Protein AF-A0A9W8JIC8-F1 (afdb_monomer)

Nearest PDB structures (foldseek):
  6krd-assembly1_E  TM=9.026E-01  e=1.318E-10  Saccharomyces cerevisiae S288C
  5w74-assembly1_A  TM=9.045E-01  e=1.534E-07  Methanococcus maripaludis
  3aq1-assembly1_B  TM=6.053E-01  e=4.206E-07  Methanococcoides burtonii DSM 6242
  8sfe-assembly1_D  TM=6.551E-01  e=1.090E-06  Homo sapiens
  8sfe-assembly1_d  TM=5.664E-01  e=3.976E-07  Homo sapiens

Secondary structure (DSSP, 8-state):
-TT-PPP-SSGGG--GGG----SEEEEEE-SSS--EEEEEE--S-TT--------SSHHHHHHHHHHHHHHHHHHHHHHH---EEETTTHHHHHHHHHHHHHHHT--STHHHHHHHHHHHHTHHHHHHHHHTTS-HHHHHHHHHHHTTT--GGGGT-EEEHHHHHHHHHHHHHHHHHHHHHHHHHHHHHHHTT--TT--SS-SSHHHHHHHHHHHHHHHHHHHHHHHHHHHHHHHHT----

Structure (mmCIF, N/CA/C/O backbone):
data_AF-A0A9W8JIC8-F1
#
_entry.id   AF-A0A9W8JIC8-F1
#
loop_
_atom_site.group_PDB
_atom_site.id
_atom_site.type_symbol
_atom_site.label_atom_id
_atom_site.label_alt_id
_atom_site.label_comp_id
_atom_site.label_asym_id
_atom_site.label_entity_id
_atom_site.label_seq_id
_atom_site.pdbx_PDB_ins_code
_atom_site.Cartn_x
_atom_site.Cartn_y
_atom_site.Cartn_z
_atom_site.occupancy
_atom_site.B_iso_or_equiv
_atom_site.auth_seq_id
_atom_site.auth_comp_id
_atom_site.auth_asym_id
_atom_site.auth_atom_id
_atom_site.pdbx_PDB_model_num
ATOM 1 N N . MET A 1 1 ? -26.444 1.033 13.926 1.00 75.38 1 MET A N 1
ATOM 2 C CA . MET A 1 1 ? -25.880 -0.012 13.032 1.00 75.38 1 MET A CA 1
ATOM 3 C C . MET A 1 1 ? -25.335 -1.209 13.807 1.00 75.38 1 MET A C 1
ATOM 5 O O . MET A 1 1 ? -25.862 -2.287 13.582 1.00 75.38 1 MET A O 1
ATOM 9 N N . ALA A 1 2 ? -24.358 -1.074 14.715 1.00 83.81 2 ALA A N 1
ATOM 10 C CA . ALA A 1 2 ? -23.840 -2.216 15.493 1.00 83.81 2 ALA A CA 1
ATOM 11 C C . ALA A 1 2 ? -24.920 -2.892 16.368 1.00 83.81 2 ALA A C 1
ATOM 13 O O . ALA A 1 2 ? -25.191 -4.077 16.227 1.00 83.81 2 ALA A O 1
ATOM 14 N N . THR A 1 3 ? -25.649 -2.113 17.167 1.00 87.38 3 THR A N 1
ATOM 15 C CA . THR A 1 3 ? -26.738 -2.609 18.030 1.00 87.38 3 THR A CA 1
ATOM 16 C C . THR A 1 3 ? -28.070 -2.828 17.300 1.00 87.38 3 THR A C 1
ATOM 18 O O . THR A 1 3 ? -29.065 -3.144 17.935 1.00 87.38 3 THR A O 1
ATOM 21 N N . GLN A 1 4 ? -28.129 -2.603 15.979 1.00 87.38 4 GLN A N 1
ATOM 22 C CA . GLN A 1 4 ? -29.358 -2.577 15.158 1.00 87.38 4 GLN A CA 1
ATOM 23 C C . GLN A 1 4 ? -30.444 -1.554 15.564 1.00 87.38 4 GLN A C 1
ATOM 25 O O . GLN A 1 4 ? -31.460 -1.456 14.883 1.00 87.38 4 GLN A O 1
ATOM 30 N N . GLY A 1 5 ? -30.202 -0.715 16.576 1.00 88.81 5 GLY A N 1
ATOM 31 C CA . GLY A 1 5 ? -31.108 0.382 16.925 1.00 88.81 5 GLY A CA 1
ATOM 32 C C . GLY A 1 5 ? -31.201 1.455 15.830 1.00 88.81 5 GLY A C 1
ATOM 33 O O . GLY A 1 5 ? -30.247 1.674 15.066 1.00 88.81 5 GLY A O 1
ATOM 34 N N . ARG A 1 6 ? -32.350 2.137 15.772 1.00 89.88 6 ARG A N 1
ATOM 35 C CA . ARG A 1 6 ? -32.616 3.282 14.885 1.00 89.88 6 ARG A CA 1
ATOM 36 C C . ARG A 1 6 ? -32.513 4.589 15.668 1.00 89.88 6 ARG A C 1
ATOM 38 O O . ARG A 1 6 ? -32.872 4.645 16.838 1.00 89.88 6 ARG A O 1
ATOM 45 N N . ILE A 1 7 ? -32.036 5.646 15.011 1.00 92.25 7 ILE A N 1
ATOM 46 C CA . ILE A 1 7 ? -31.981 6.985 15.611 1.00 92.25 7 ILE A CA 1
ATOM 47 C C . ILE A 1 7 ? -33.415 7.510 15.727 1.00 92.25 7 ILE A C 1
ATOM 49 O O . ILE A 1 7 ? -34.150 7.523 14.739 1.00 92.25 7 ILE A O 1
ATOM 53 N N . VAL A 1 8 ? -33.808 7.921 16.931 1.00 93.50 8 VAL A N 1
ATOM 54 C CA . VAL A 1 8 ? -35.141 8.457 17.226 1.00 93.50 8 VAL A CA 1
ATOM 55 C C . VAL A 1 8 ? -35.001 9.943 17.566 1.00 93.50 8 VAL A C 1
ATOM 57 O O . VAL A 1 8 ? -34.371 10.255 18.575 1.00 93.50 8 VAL A O 1
ATOM 60 N N . PRO A 1 9 ? -35.534 10.866 16.742 1.00 92.56 9 PRO A N 1
ATOM 61 C CA . PRO A 1 9 ? -35.354 12.302 16.957 1.00 92.56 9 PRO A CA 1
ATOM 62 C C . PRO A 1 9 ? -36.350 12.904 17.961 1.00 92.56 9 PRO A C 1
ATOM 64 O O . PRO A 1 9 ? -36.037 13.911 18.589 1.00 92.56 9 PRO A O 1
ATOM 67 N N . ARG A 1 10 ? -37.546 12.316 18.107 1.00 94.44 10 ARG A N 1
ATOM 68 C CA . ARG A 1 10 ? -38.615 12.788 19.002 1.00 94.44 10 ARG A CA 1
ATOM 69 C C . ARG A 1 10 ? -38.997 11.697 19.993 1.00 94.44 10 ARG A C 1
ATOM 71 O O . ARG A 1 10 ? -39.096 10.536 19.617 1.00 94.44 10 ARG A O 1
ATOM 78 N N . PHE A 1 11 ? -39.270 12.068 21.240 1.00 91.81 11 PHE A N 1
ATOM 79 C CA . PHE A 1 11 ? -39.647 11.104 22.282 1.00 91.81 11 PHE A CA 1
ATOM 80 C C . PHE A 1 11 ? -40.949 10.352 21.965 1.00 91.81 11 PHE A C 1
ATOM 82 O O . PHE A 1 11 ? -41.062 9.173 22.284 1.00 91.81 11 PHE A O 1
ATOM 89 N N . GLU A 1 12 ? -41.890 11.006 21.284 1.00 94.12 12 GLU A N 1
ATOM 90 C CA . GLU A 1 12 ? -43.164 10.425 20.829 1.00 94.12 12 GLU A CA 1
ATOM 91 C C . GLU A 1 12 ? -42.967 9.264 19.839 1.00 94.12 12 GLU A C 1
ATOM 93 O O . GLU A 1 12 ? -43.774 8.341 19.784 1.00 94.12 12 GLU A O 1
ATOM 98 N N . ASP A 1 13 ? -41.855 9.270 19.099 1.00 91.31 13 ASP A N 1
ATOM 99 C CA . ASP A 1 13 ? -41.527 8.262 18.093 1.00 91.31 13 ASP A CA 1
ATOM 100 C C . ASP A 1 13 ? -40.816 7.032 18.685 1.00 91.31 13 ASP A C 1
ATOM 102 O O . ASP A 1 13 ? -40.361 6.160 17.933 1.00 91.31 13 ASP A O 1
ATOM 106 N N . LEU A 1 14 ? -40.655 6.948 20.007 1.00 93.75 14 LEU A N 1
ATOM 107 C CA . LEU A 1 14 ? -39.933 5.859 20.657 1.00 93.75 14 LEU A CA 1
ATOM 108 C C . LEU A 1 14 ? -40.775 4.573 20.681 1.00 93.75 14 LEU A C 1
ATOM 110 O O . LEU A 1 14 ? -41.702 4.424 21.473 1.00 93.75 14 LEU A O 1
ATOM 114 N N . THR A 1 15 ? -40.411 3.603 19.842 1.00 92.75 15 THR A N 1
ATOM 115 C CA . THR A 1 15 ? -41.031 2.270 19.807 1.00 92.75 15 THR A CA 1
ATOM 116 C C . THR A 1 15 ? -40.014 1.180 20.144 1.00 92.75 15 THR A C 1
ATOM 118 O O . THR A 1 15 ? -38.813 1.347 19.919 1.00 92.75 15 THR A O 1
ATOM 121 N N . LYS A 1 16 ? -40.483 0.032 20.665 1.00 91.81 16 LYS A N 1
ATOM 122 C CA . LYS A 1 16 ? -39.617 -1.112 21.028 1.00 91.81 16 LYS A CA 1
ATOM 123 C C . LYS A 1 16 ? -38.759 -1.600 19.854 1.00 91.81 16 LYS A C 1
ATOM 125 O O . LYS A 1 16 ? -37.622 -1.999 20.056 1.00 91.81 16 LYS A O 1
ATOM 130 N N . GLU A 1 17 ? -39.277 -1.499 18.634 1.00 89.31 17 GLU A N 1
ATOM 131 C CA . GLU A 1 17 ? -38.590 -1.878 17.392 1.00 89.31 17 GLU A CA 1
ATOM 132 C C . GLU A 1 17 ? -37.377 -0.999 17.060 1.00 89.31 17 GLU A C 1
ATOM 134 O O . GLU A 1 17 ? -36.499 -1.409 16.305 1.00 89.31 17 GLU A O 1
ATOM 139 N N . LYS A 1 18 ? -37.329 0.232 17.585 1.00 90.81 18 LYS A N 1
ATOM 140 C CA . LYS A 1 18 ? -36.223 1.167 17.338 1.00 90.81 18 LYS A CA 1
ATOM 141 C C . LYS A 1 18 ? -35.076 0.986 18.337 1.00 90.81 18 LYS A C 1
ATOM 143 O O . LYS A 1 18 ? -33.999 1.541 18.111 1.00 90.81 18 LYS A O 1
ATOM 148 N N . LEU A 1 19 ? -35.280 0.213 19.405 1.00 90.75 19 LEU A N 1
ATOM 149 C CA . LEU A 1 19 ? -34.254 -0.084 20.402 1.00 90.75 19 LEU A CA 1
ATOM 150 C C . LEU A 1 19 ? -33.215 -1.064 19.845 1.00 90.75 19 LEU A C 1
ATOM 152 O O . LEU A 1 19 ? -33.529 -1.953 19.059 1.00 90.75 19 LEU A O 1
ATOM 156 N N . GLY A 1 20 ? -31.960 -0.882 20.253 1.00 90.25 20 GLY A N 1
ATOM 157 C CA . GLY A 1 20 ? -30.873 -1.791 19.901 1.00 90.25 20 GLY A CA 1
ATOM 158 C C . GLY A 1 20 ? -30.631 -2.861 20.965 1.00 90.25 20 GLY A C 1
ATOM 159 O O . GLY A 1 20 ? -30.986 -2.676 22.126 1.00 90.25 20 GLY A O 1
ATOM 160 N N . SER A 1 21 ? -29.977 -3.953 20.572 1.00 89.25 21 SER A N 1
ATOM 161 C CA . SER A 1 21 ? -29.529 -5.019 21.474 1.00 89.25 21 SER A CA 1
ATOM 162 C C . SER A 1 21 ? -28.000 -5.084 21.527 1.00 89.25 21 SER A C 1
ATOM 164 O O . SER A 1 21 ? -27.325 -4.854 20.519 1.00 89.25 21 SER A O 1
ATOM 166 N N . ALA A 1 22 ? -27.460 -5.374 22.710 1.00 91.31 22 ALA A N 1
ATOM 167 C CA . ALA A 1 22 ? -26.042 -5.602 22.961 1.00 91.31 22 ALA A CA 1
ATOM 168 C C . ALA A 1 22 ? -25.881 -6.647 24.070 1.00 91.31 22 ALA A C 1
ATOM 170 O O . ALA A 1 22 ? -26.698 -6.697 24.988 1.00 91.31 22 ALA A O 1
ATOM 171 N N . GLY A 1 23 ? -24.830 -7.461 23.985 1.00 89.31 23 GLY A N 1
ATOM 172 C CA . GLY A 1 23 ? -24.539 -8.480 24.989 1.00 89.31 23 GLY A CA 1
ATOM 173 C C . GLY A 1 23 ? -23.954 -7.884 26.265 1.00 89.31 23 GLY A C 1
ATOM 174 O O . GLY A 1 23 ? -24.492 -8.086 27.349 1.00 89.31 23 GLY A O 1
ATOM 175 N N . ILE A 1 24 ? -22.856 -7.136 26.138 1.00 91.62 24 ILE A N 1
ATOM 176 C CA . ILE A 1 24 ? -22.133 -6.564 27.278 1.00 91.62 24 ILE A CA 1
ATOM 177 C C . ILE A 1 24 ? -21.931 -5.075 27.039 1.00 91.62 24 ILE A C 1
ATOM 179 O O . ILE A 1 24 ? -21.449 -4.658 25.987 1.00 91.62 24 ILE A O 1
ATOM 183 N N . VAL A 1 25 ? -22.269 -4.272 28.043 1.00 93.12 25 VAL A N 1
ATOM 184 C CA . VAL A 1 25 ? -21.946 -2.847 28.087 1.00 93.12 25 VAL A CA 1
ATOM 185 C C . VAL A 1 25 ? -21.095 -2.623 29.323 1.00 93.12 25 VAL A C 1
ATOM 187 O O . VAL A 1 25 ? -21.551 -2.857 30.440 1.00 93.12 25 VAL A O 1
ATOM 190 N N . ARG A 1 26 ? -19.847 -2.198 29.124 1.00 92.19 26 ARG A N 1
ATOM 191 C CA . ARG A 1 26 ? -18.898 -1.954 30.212 1.00 92.19 26 ARG A CA 1
ATOM 192 C C . ARG A 1 26 ? -18.269 -0.577 30.086 1.00 92.19 26 ARG A C 1
ATOM 194 O O . ARG A 1 26 ? -17.881 -0.154 29.000 1.00 92.19 26 ARG A O 1
ATOM 201 N N . GLU A 1 27 ? -18.153 0.112 31.212 1.00 91.38 27 GLU A N 1
ATOM 202 C CA . GLU A 1 27 ? -17.339 1.318 31.320 1.00 91.38 27 GLU A CA 1
ATOM 203 C C . GLU A 1 27 ? -15.918 0.897 31.698 1.00 91.38 27 GLU A C 1
ATOM 205 O O . GLU A 1 27 ? -15.707 0.222 32.705 1.00 91.38 27 GLU A O 1
ATOM 210 N N . VAL A 1 28 ? -14.945 1.261 30.869 1.00 88.81 28 VAL A N 1
ATOM 211 C CA . VAL A 1 28 ? -13.533 0.961 31.092 1.00 88.81 28 VAL A CA 1
ATOM 212 C C . VAL A 1 28 ? -12.794 2.272 31.300 1.00 88.81 28 VAL A C 1
ATOM 214 O O . VAL A 1 28 ? -12.820 3.155 30.441 1.00 88.81 28 VAL A O 1
ATOM 217 N N . SER A 1 29 ? -12.135 2.404 32.446 1.00 85.81 29 SER A N 1
ATOM 218 C CA . SER A 1 29 ? -11.169 3.469 32.696 1.00 85.81 29 SER A CA 1
ATOM 219 C C . SER A 1 29 ? -9.787 3.025 32.223 1.00 85.81 29 SER A C 1
ATOM 221 O O . SER A 1 29 ? -9.355 1.905 32.496 1.00 85.81 29 SER A O 1
ATOM 223 N N . PHE A 1 30 ? -9.082 3.898 31.505 1.00 78.50 30 PHE A N 1
ATOM 224 C CA . PHE A 1 30 ? -7.771 3.571 30.945 1.00 78.50 30 PHE A CA 1
ATOM 225 C C . PHE A 1 30 ? -6.682 4.519 31.453 1.00 78.50 30 PHE A C 1
ATOM 227 O O . PHE A 1 30 ? -6.676 5.694 31.109 1.00 78.50 30 PHE A O 1
ATOM 234 N N . GLY A 1 31 ? -5.678 3.969 32.143 1.00 72.25 31 GLY A N 1
ATOM 235 C CA . GLY A 1 31 ? -4.462 4.692 32.536 1.00 72.25 31 GLY A CA 1
ATOM 236 C C . GLY A 1 31 ? -4.599 5.537 33.809 1.00 72.25 31 GLY A C 1
ATOM 237 O O . GLY A 1 31 ? -5.462 5.288 34.646 1.00 72.25 31 GLY A O 1
ATOM 238 N N . THR A 1 32 ? -3.691 6.509 33.966 1.00 65.88 32 THR A N 1
ATOM 239 C CA . THR A 1 32 ? -3.663 7.486 35.074 1.00 65.88 32 THR A CA 1
ATOM 240 C C . THR A 1 32 ? -4.523 8.719 34.808 1.00 65.88 32 THR A C 1
ATOM 242 O O . THR A 1 32 ? -4.956 9.381 35.753 1.00 65.88 32 THR A O 1
ATOM 245 N N . THR A 1 33 ? -4.809 9.030 33.542 1.00 69.00 33 THR A N 1
ATOM 246 C CA . THR A 1 33 ? -5.867 9.974 33.184 1.00 69.00 33 THR A CA 1
ATOM 247 C C . THR A 1 33 ? -7.206 9.300 33.465 1.00 69.00 33 THR A C 1
ATOM 249 O O . THR A 1 33 ? -7.441 8.167 33.058 1.00 69.00 33 THR A O 1
ATOM 252 N N . ARG A 1 34 ? -8.095 9.964 34.210 1.00 74.31 34 ARG A N 1
ATOM 253 C CA . ARG A 1 34 ? -9.414 9.430 34.611 1.00 74.31 34 ARG A CA 1
ATOM 254 C C . ARG A 1 34 ? -10.411 9.356 33.441 1.00 74.31 34 ARG A C 1
ATOM 256 O O . ARG A 1 34 ? -11.613 9.509 33.647 1.00 74.31 34 ARG A O 1
ATOM 263 N N . ASP A 1 35 ? -9.920 9.135 32.227 1.00 83.12 35 ASP A N 1
ATOM 264 C CA . ASP A 1 35 ? -10.734 9.043 31.029 1.00 83.12 35 ASP A CA 1
ATOM 265 C C . ASP A 1 35 ? -11.464 7.706 31.020 1.00 83.12 35 ASP A C 1
ATOM 267 O O . ASP A 1 35 ? -10.878 6.632 31.212 1.00 83.12 35 ASP A O 1
ATOM 271 N N . LYS A 1 36 ? -12.772 7.792 30.803 1.00 85.94 36 LYS A N 1
ATOM 272 C CA . LYS A 1 36 ? -13.669 6.648 30.783 1.00 85.94 36 LYS A CA 1
ATOM 273 C C . LYS A 1 36 ? -14.193 6.434 29.374 1.00 85.94 36 LYS A C 1
ATOM 275 O O . LYS A 1 36 ? -14.576 7.382 28.693 1.00 85.94 36 LYS A O 1
ATOM 280 N N . MET A 1 37 ? -14.217 5.181 28.944 1.00 88.44 37 MET A N 1
ATOM 281 C CA . MET A 1 37 ? -14.731 4.770 27.645 1.00 88.44 37 MET A CA 1
ATOM 282 C C . MET A 1 37 ? -15.808 3.708 27.835 1.00 88.44 37 MET A C 1
ATOM 284 O O . MET A 1 37 ? -15.618 2.744 28.574 1.00 88.44 37 MET A O 1
ATOM 288 N N . LEU A 1 38 ? -16.928 3.864 27.134 1.00 91.12 38 LEU A N 1
ATOM 289 C CA . LEU A 1 38 ? -17.960 2.837 27.058 1.00 91.12 38 LEU A CA 1
ATOM 290 C C . LEU A 1 38 ? -17.616 1.854 25.942 1.00 91.12 38 LEU A C 1
ATOM 292 O O . LEU A 1 38 ? -17.489 2.238 24.780 1.00 91.12 38 LEU A O 1
ATOM 296 N N . VAL A 1 39 ? -17.481 0.586 26.309 1.00 91.00 39 VAL A N 1
ATOM 297 C CA . VAL A 1 39 ? -17.227 -0.521 25.392 1.00 91.00 39 VAL A CA 1
ATOM 298 C C . VAL A 1 39 ? -18.485 -1.379 25.325 1.00 91.00 39 VAL A C 1
ATOM 300 O O . VAL A 1 39 ? -18.994 -1.840 26.348 1.00 91.00 39 VAL A O 1
ATOM 303 N N . ILE A 1 40 ? -18.998 -1.556 24.110 1.00 91.19 40 ILE A N 1
ATOM 304 C CA . ILE A 1 40 ? -20.202 -2.337 23.821 1.00 91.19 40 ILE A CA 1
ATOM 305 C C . ILE A 1 40 ? -19.777 -3.560 23.009 1.00 91.19 40 ILE A C 1
ATOM 307 O O . ILE A 1 40 ? -19.296 -3.427 21.885 1.00 91.19 40 ILE A O 1
ATOM 311 N N . GLU A 1 41 ? -19.958 -4.744 23.580 1.00 89.31 41 GLU A N 1
ATOM 312 C CA . GLU A 1 41 ? -19.544 -6.034 23.026 1.00 89.31 41 GLU A CA 1
ATOM 313 C C . GLU A 1 41 ? -20.756 -6.956 22.822 1.00 89.31 41 GLU A C 1
ATOM 315 O O . GLU A 1 41 ? -21.830 -6.755 23.395 1.00 89.31 41 GLU A O 1
ATOM 320 N N . GLY A 1 42 ? -20.604 -7.975 21.970 1.00 86.62 42 GLY A N 1
ATOM 321 C CA . GLY A 1 42 ? -21.681 -8.930 21.684 1.00 86.62 42 GLY A CA 1
ATOM 322 C C . GLY A 1 42 ? -22.867 -8.301 20.948 1.00 86.62 42 GLY A C 1
ATOM 323 O O . GLY A 1 42 ? -24.019 -8.544 21.296 1.00 86.62 42 GLY A O 1
ATOM 324 N N . CYS A 1 43 ? -22.599 -7.436 19.969 1.00 87.50 43 CYS A N 1
ATOM 325 C CA . CYS A 1 43 ? -23.641 -6.855 19.126 1.00 87.50 43 CYS A CA 1
ATOM 326 C C . CYS A 1 43 ? -24.139 -7.872 18.078 1.00 87.50 43 CYS A C 1
ATOM 328 O O . CYS A 1 43 ? -23.320 -8.577 17.490 1.00 87.50 43 CYS A O 1
ATOM 330 N N . PRO A 1 44 ? -25.450 -7.915 17.766 1.00 84.31 44 PRO A N 1
ATOM 331 C CA . PRO A 1 44 ? -26.010 -8.876 16.811 1.00 84.31 44 PRO A CA 1
ATOM 332 C C . PRO A 1 44 ? -25.599 -8.617 15.352 1.00 84.31 44 PRO A C 1
ATOM 334 O O . PRO A 1 44 ? -25.717 -9.501 14.511 1.00 84.31 44 PRO A O 1
ATOM 337 N N . ASN A 1 45 ? -25.147 -7.405 15.008 1.00 83.69 45 ASN A N 1
ATOM 338 C CA . ASN A 1 45 ? -24.682 -7.083 13.659 1.00 83.69 45 ASN A CA 1
ATOM 339 C C . ASN A 1 45 ? -23.154 -7.195 13.554 1.00 83.69 45 ASN A C 1
ATOM 341 O O . ASN A 1 45 ? -22.436 -6.388 14.140 1.00 83.69 45 ASN A O 1
ATOM 345 N N . THR A 1 46 ? -22.675 -8.118 12.721 1.00 80.81 46 THR A N 1
ATOM 346 C CA . THR A 1 46 ? -21.245 -8.367 12.460 1.00 80.81 46 THR A CA 1
ATOM 347 C C . THR A 1 46 ? -20.624 -7.430 11.419 1.00 80.81 46 THR A C 1
ATOM 349 O 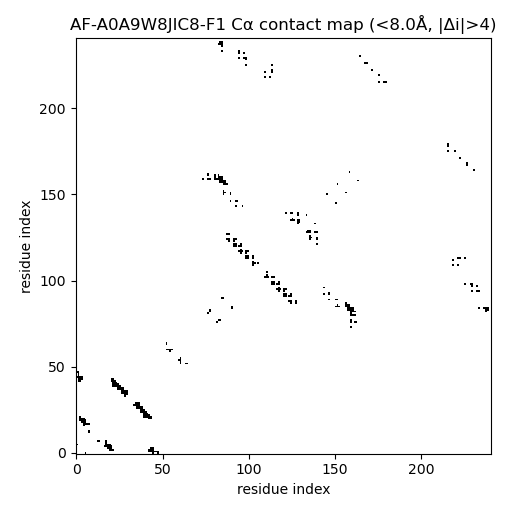O . THR A 1 46 ? -19.415 -7.447 11.220 1.00 80.81 46 THR A O 1
ATOM 352 N N . ARG A 1 47 ? -21.421 -6.577 10.757 1.00 86.00 47 ARG A N 1
ATOM 353 C CA . ARG A 1 47 ? -20.940 -5.672 9.690 1.00 86.00 47 ARG A CA 1
ATOM 354 C C . ARG A 1 47 ? -20.148 -4.462 10.184 1.00 86.00 47 ARG A C 1
ATOM 356 O O . ARG A 1 47 ? -19.605 -3.724 9.369 1.00 86.00 47 ARG A O 1
ATOM 363 N N . VAL A 1 48 ? -20.150 -4.197 11.488 1.00 86.94 48 VAL A N 1
ATOM 364 C CA . VAL A 1 48 ? -19.443 -3.057 12.079 1.00 86.94 48 VAL A CA 1
ATOM 365 C C . VAL A 1 48 ? -18.394 -3.597 13.030 1.00 86.94 48 VAL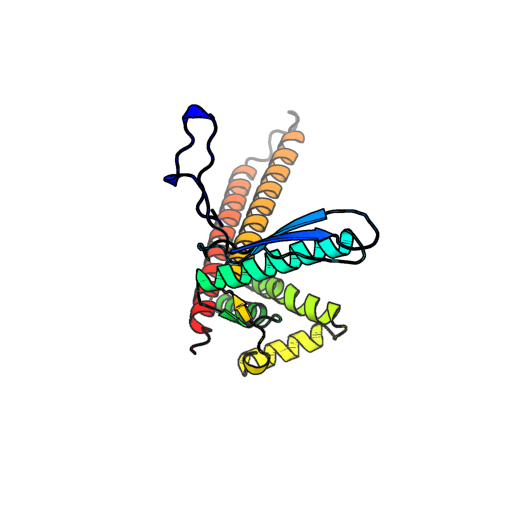 A C 1
ATOM 367 O O . VAL A 1 48 ? -18.729 -4.285 13.990 1.00 86.94 48 VAL A O 1
ATOM 370 N N . VAL A 1 49 ? -17.138 -3.254 12.765 1.00 89.75 49 VAL A N 1
ATOM 371 C CA . VAL A 1 49 ? -15.992 -3.617 13.597 1.00 89.75 49 VAL A CA 1
ATOM 372 C C . VAL A 1 49 ? -15.311 -2.331 14.047 1.00 89.75 49 VAL A C 1
ATOM 374 O O . VAL A 1 49 ? -15.140 -1.405 13.254 1.00 89.75 49 VAL A O 1
ATOM 377 N N . THR A 1 50 ? -14.927 -2.275 15.319 1.00 90.62 50 THR A N 1
ATOM 378 C CA . THR A 1 50 ? -14.195 -1.146 15.899 1.00 90.62 50 THR A CA 1
ATOM 379 C C . THR A 1 50 ? -12.814 -1.625 16.315 1.00 90.62 50 THR A C 1
ATOM 381 O O . THR A 1 50 ? -12.700 -2.572 17.089 1.00 90.62 50 THR A O 1
ATOM 384 N N . ILE A 1 51 ? -11.769 -0.955 15.830 1.00 91.88 51 ILE A N 1
ATOM 385 C CA . ILE A 1 51 ? -10.384 -1.201 16.242 1.00 91.88 51 ILE A CA 1
ATOM 386 C C . ILE A 1 51 ? -9.965 -0.062 17.168 1.00 91.88 51 ILE A C 1
ATOM 388 O O . ILE A 1 51 ? -10.021 1.108 16.789 1.00 91.88 51 ILE A O 1
ATOM 392 N N . PHE A 1 52 ? -9.555 -0.402 18.387 1.00 90.75 52 PHE A N 1
ATOM 393 C CA . PHE A 1 52 ? -9.083 0.564 19.370 1.00 90.75 52 PHE A CA 1
ATOM 394 C C . PHE A 1 52 ? -7.556 0.544 19.445 1.00 90.75 52 PHE A C 1
ATOM 396 O O . PHE A 1 52 ? -6.962 -0.437 19.887 1.00 90.75 52 PHE A O 1
ATOM 403 N N . VAL A 1 53 ? -6.927 1.635 19.008 1.00 92.12 53 VAL A N 1
ATOM 404 C CA . VAL A 1 53 ? -5.467 1.777 18.957 1.00 92.12 53 VAL A CA 1
ATOM 405 C C . VAL A 1 53 ? -4.972 2.543 20.182 1.00 92.12 53 VAL A C 1
ATOM 407 O O . VAL A 1 53 ? -5.529 3.576 20.557 1.00 92.12 53 VAL A O 1
ATOM 410 N N . ARG A 1 54 ? -3.900 2.048 20.801 1.00 89.75 54 ARG A N 1
ATOM 411 C CA . ARG A 1 54 ? -3.217 2.678 21.938 1.00 89.75 54 ARG A CA 1
ATOM 412 C C . ARG A 1 54 ? -1.755 2.914 21.585 1.00 89.75 54 ARG A C 1
ATOM 414 O O . ARG A 1 54 ? -1.156 2.118 20.875 1.00 89.75 54 ARG A O 1
ATOM 421 N N . GLY A 1 55 ? -1.181 3.987 22.113 1.00 90.00 55 GLY A N 1
ATOM 422 C CA . GLY A 1 55 ? 0.222 4.331 21.906 1.00 90.00 55 GLY A CA 1
ATOM 423 C C . GLY A 1 55 ? 0.714 5.306 22.969 1.00 90.00 55 GLY A C 1
ATOM 424 O O . GLY A 1 55 ? -0.086 5.978 23.619 1.00 90.00 55 GLY A O 1
ATOM 425 N N . SER A 1 56 ? 2.033 5.371 23.150 1.00 90.25 56 SER A N 1
ATOM 426 C CA . SER A 1 56 ? 2.681 6.205 24.175 1.00 90.25 56 SER A CA 1
ATOM 427 C C . SER A 1 56 ? 2.608 7.704 23.869 1.00 90.25 56 SER A C 1
ATOM 429 O O . SER A 1 56 ? 2.664 8.528 24.775 1.00 90.25 56 SER A O 1
ATOM 431 N N . ASN A 1 57 ? 2.485 8.064 22.591 1.00 92.81 57 ASN A N 1
ATOM 432 C CA . ASN A 1 57 ? 2.372 9.439 22.113 1.00 92.81 57 ASN A CA 1
ATOM 433 C C . ASN A 1 57 ? 1.271 9.514 21.045 1.00 92.81 57 ASN A C 1
ATOM 435 O O . ASN A 1 57 ? 1.087 8.565 20.281 1.00 92.81 57 ASN A O 1
ATOM 439 N N . LYS A 1 58 ? 0.579 10.657 20.963 1.00 92.56 58 LYS A N 1
ATOM 440 C CA . LYS A 1 58 ? -0.430 10.954 19.936 1.00 92.56 58 LYS A CA 1
ATOM 441 C C . LYS A 1 58 ? 0.105 10.715 18.524 1.00 92.56 58 LYS A C 1
ATOM 443 O O . LYS A 1 58 ? -0.579 10.079 17.738 1.00 92.56 58 LYS A O 1
ATOM 448 N N . MET A 1 59 ? 1.356 11.100 18.252 1.00 95.38 59 MET A N 1
ATOM 449 C CA . MET A 1 59 ? 1.976 10.881 16.937 1.00 95.38 59 MET A CA 1
ATOM 450 C C . MET A 1 59 ? 2.014 9.398 16.534 1.00 95.38 59 MET A C 1
ATOM 452 O O . MET A 1 59 ? 1.726 9.070 15.391 1.00 95.38 59 MET A O 1
ATOM 456 N N . ILE A 1 60 ? 2.305 8.493 17.478 1.00 95.69 60 ILE A N 1
ATOM 457 C CA . ILE A 1 60 ? 2.337 7.044 17.212 1.00 95.69 60 ILE A CA 1
ATOM 458 C C . ILE A 1 60 ? 0.922 6.515 16.967 1.00 95.69 60 ILE A C 1
ATOM 460 O O . ILE A 1 60 ? 0.724 5.660 16.112 1.00 95.69 60 ILE A O 1
ATOM 464 N N . VAL A 1 61 ? -0.070 7.020 17.708 1.00 95.00 61 VAL A N 1
ATOM 465 C CA . VAL A 1 61 ? -1.475 6.626 17.523 1.00 95.00 61 VAL A CA 1
ATOM 466 C C . VAL A 1 61 ? -1.990 7.065 16.153 1.00 95.00 61 VAL A C 1
ATOM 468 O O . VAL A 1 61 ? -2.648 6.279 15.472 1.00 95.00 61 VAL A O 1
ATOM 471 N N . ASP A 1 62 ? -1.673 8.291 15.739 1.00 95.75 62 ASP A N 1
ATOM 472 C CA . ASP A 1 62 ? -2.069 8.817 14.434 1.00 95.75 62 ASP A CA 1
ATOM 473 C C . ASP A 1 62 ? -1.403 8.042 13.291 1.00 95.75 62 ASP A C 1
ATOM 475 O O . ASP A 1 62 ? -2.070 7.714 12.308 1.00 95.75 62 ASP A O 1
ATOM 479 N N . GLU A 1 63 ? -0.129 7.678 13.443 1.00 96.69 63 GLU A N 1
ATOM 480 C CA . GLU A 1 63 ? 0.582 6.861 12.458 1.00 96.69 63 GLU A CA 1
ATOM 481 C C . GLU A 1 63 ? 0.044 5.427 12.398 1.00 96.69 63 GLU A C 1
ATOM 483 O O . GLU A 1 63 ? -0.260 4.918 11.324 1.00 96.69 63 GLU A O 1
ATOM 488 N N . ALA A 1 64 ? -0.202 4.794 13.547 1.00 96.69 64 ALA A N 1
ATOM 489 C CA . ALA A 1 64 ? -0.804 3.464 13.597 1.00 96.69 64 ALA A CA 1
ATOM 490 C C . ALA A 1 64 ? -2.209 3.437 12.967 1.00 96.69 64 ALA A C 1
ATOM 492 O O . ALA A 1 64 ? -2.575 2.472 12.296 1.00 96.69 64 ALA A O 1
ATOM 493 N N . LYS A 1 65 ? -2.998 4.508 13.133 1.00 95.88 65 LYS A N 1
ATOM 494 C CA . LYS A 1 65 ? -4.295 4.659 12.458 1.00 95.88 65 LYS A CA 1
ATOM 495 C C . LYS A 1 65 ? -4.138 4.726 10.935 1.00 95.88 65 LYS A C 1
ATOM 497 O O . LYS A 1 65 ? -4.950 4.124 10.233 1.00 95.88 65 LYS A O 1
ATOM 502 N N . ARG A 1 66 ? -3.135 5.453 10.431 1.00 96.69 66 ARG A N 1
ATOM 503 C CA . ARG A 1 66 ? -2.835 5.541 8.990 1.00 96.69 66 ARG A CA 1
ATOM 504 C C . ARG A 1 66 ? -2.383 4.191 8.438 1.00 96.69 66 ARG A C 1
ATOM 506 O O . ARG A 1 66 ? -3.011 3.697 7.511 1.00 96.69 66 ARG A O 1
ATOM 513 N N . ALA A 1 67 ? -1.433 3.531 9.098 1.00 97.00 67 ALA A N 1
ATOM 514 C CA . ALA A 1 67 ? -0.946 2.212 8.698 1.00 97.00 67 ALA A CA 1
ATOM 515 C C . ALA A 1 67 ? -2.067 1.155 8.637 1.00 97.00 67 ALA A C 1
ATOM 517 O O . ALA A 1 67 ? -2.155 0.380 7.685 1.00 97.00 67 ALA A O 1
ATOM 518 N N . LEU A 1 68 ? -2.977 1.145 9.620 1.00 96.69 68 LEU A N 1
ATOM 519 C CA . LEU A 1 68 ? -4.151 0.266 9.590 1.00 96.69 68 LEU A CA 1
ATOM 520 C C . LEU A 1 68 ? -5.098 0.599 8.435 1.00 96.69 68 LEU A C 1
ATOM 522 O O . LEU A 1 68 ? -5.666 -0.307 7.827 1.00 96.69 68 LEU A O 1
ATOM 526 N N . HIS A 1 69 ? -5.286 1.884 8.133 1.00 96.12 69 HIS A N 1
ATOM 527 C CA . HIS A 1 69 ? -6.112 2.301 7.007 1.00 96.12 69 HIS A CA 1
ATOM 528 C C . HIS A 1 69 ? -5.538 1.810 5.673 1.00 96.12 69 HIS A C 1
ATOM 530 O O . HIS A 1 69 ? -6.293 1.277 4.857 1.00 96.12 69 HIS A O 1
ATOM 536 N N . ASP A 1 70 ? -4.223 1.917 5.486 1.00 95.62 70 ASP A N 1
ATOM 537 C CA . ASP A 1 70 ? -3.533 1.458 4.277 1.00 95.62 70 ASP A CA 1
ATOM 538 C C . ASP A 1 70 ? -3.638 -0.064 4.117 1.00 95.62 70 ASP A C 1
ATOM 540 O O . ASP A 1 70 ? -4.011 -0.551 3.047 1.00 95.62 70 ASP A O 1
ATOM 544 N N . ALA A 1 71 ? -3.437 -0.821 5.201 1.00 94.81 71 ALA A N 1
ATOM 545 C CA . ALA A 1 71 ? -3.597 -2.276 5.201 1.00 94.81 71 ALA A CA 1
ATOM 546 C C . ALA A 1 71 ? -5.033 -2.707 4.846 1.00 94.81 71 ALA A C 1
ATOM 548 O O . ALA A 1 71 ? -5.238 -3.586 4.008 1.00 94.81 71 ALA A O 1
ATOM 549 N N . ILE A 1 72 ? -6.048 -2.056 5.428 1.00 95.25 72 ILE A N 1
ATOM 550 C CA . ILE A 1 72 ? -7.458 -2.330 5.106 1.00 95.25 72 ILE A CA 1
ATOM 551 C C . ILE A 1 72 ? -7.754 -1.985 3.641 1.00 95.25 72 ILE A C 1
ATOM 553 O O . ILE A 1 72 ? -8.496 -2.710 2.977 1.00 95.25 72 ILE A O 1
ATOM 557 N N . CYS A 1 73 ? -7.174 -0.904 3.115 1.00 93.75 73 CYS A N 1
ATOM 558 C CA . CYS A 1 73 ? -7.326 -0.537 1.710 1.00 93.75 73 CYS A CA 1
ATOM 559 C C . CYS A 1 73 ? -6.693 -1.568 0.768 1.00 93.75 73 CYS A C 1
ATOM 561 O O . CYS A 1 73 ? -7.305 -1.883 -0.252 1.00 93.75 73 CYS A O 1
ATOM 563 N N . ALA A 1 74 ? -5.531 -2.127 1.113 1.00 92.00 74 ALA A N 1
ATOM 564 C CA . ALA A 1 74 ? -4.900 -3.194 0.338 1.00 92.00 74 ALA A CA 1
ATOM 565 C C . ALA A 1 74 ? -5.788 -4.449 0.283 1.00 92.00 74 ALA A C 1
ATOM 567 O O . ALA A 1 74 ? -6.063 -4.961 -0.801 1.00 92.00 74 ALA A O 1
ATOM 568 N N . VAL A 1 75 ? -6.333 -4.883 1.427 1.00 93.75 75 VAL A N 1
ATOM 569 C CA . VAL A 1 75 ? -7.256 -6.032 1.485 1.00 93.75 75 VAL A CA 1
ATOM 570 C C . VAL A 1 75 ? -8.549 -5.750 0.721 1.00 93.75 75 VAL A C 1
ATOM 572 O O . VAL A 1 75 ? -9.014 -6.594 -0.039 1.00 93.75 75 VAL A O 1
ATOM 575 N N . ARG A 1 76 ? -9.124 -4.549 0.859 1.00 94.31 76 ARG A N 1
ATOM 576 C CA . ARG A 1 76 ? -10.303 -4.135 0.084 1.00 94.31 76 ARG A CA 1
ATOM 577 C C . ARG A 1 76 ? -10.038 -4.239 -1.416 1.00 94.31 76 ARG A C 1
ATOM 579 O O . ARG A 1 76 ? -10.909 -4.700 -2.144 1.00 94.31 76 ARG A O 1
ATOM 586 N N . ASN A 1 77 ? -8.868 -3.800 -1.874 1.00 91.69 77 ASN A N 1
ATOM 587 C CA . ASN A 1 77 ? -8.509 -3.849 -3.287 1.00 91.69 77 ASN A CA 1
ATOM 588 C C . ASN A 1 77 ? -8.422 -5.296 -3.794 1.00 91.69 77 ASN A C 1
ATOM 590 O O . ASN A 1 77 ? -8.918 -5.554 -4.885 1.00 91.69 77 ASN A O 1
ATOM 594 N N . LEU A 1 78 ? -7.901 -6.225 -2.983 1.00 90.75 78 LEU A N 1
ATOM 595 C CA . LEU A 1 78 ? -7.918 -7.658 -3.298 1.00 90.75 78 LEU A CA 1
ATOM 596 C C . LEU A 1 78 ? -9.341 -8.219 -3.380 1.00 90.75 78 LEU A C 1
ATOM 598 O O . LEU A 1 78 ? -9.634 -8.986 -4.278 1.00 90.75 78 LEU A O 1
ATOM 602 N N . VAL A 1 79 ? -10.253 -7.803 -2.495 1.00 92.81 79 VAL A N 1
ATOM 603 C CA . VAL A 1 79 ? -11.663 -8.243 -2.547 1.00 92.81 79 VAL A CA 1
ATOM 604 C C . VAL A 1 79 ? -12.386 -7.728 -3.801 1.00 92.81 79 VAL A C 1
ATOM 606 O O . VAL A 1 79 ? -13.318 -8.369 -4.281 1.00 92.81 79 VAL A O 1
ATOM 609 N N . VAL A 1 80 ? -11.993 -6.560 -4.319 1.00 90.88 80 VAL A N 1
ATOM 610 C CA . VAL A 1 80 ? -12.561 -5.989 -5.552 1.00 90.88 80 VAL A CA 1
ATOM 611 C C . VAL A 1 80 ? -11.980 -6.660 -6.799 1.00 90.88 80 VAL A C 1
ATOM 613 O O . VAL A 1 80 ? -12.722 -6.930 -7.741 1.00 90.88 80 VAL A O 1
ATOM 616 N N . ASP A 1 81 ? -10.671 -6.909 -6.815 1.00 85.62 81 ASP A N 1
ATOM 617 C CA . ASP A 1 81 ? -9.955 -7.593 -7.891 1.00 85.62 81 ASP A CA 1
ATOM 618 C C . ASP A 1 81 ? -8.917 -8.537 -7.268 1.00 85.62 81 ASP A C 1
ATOM 620 O O . ASP A 1 81 ? -7.923 -8.084 -6.699 1.00 85.62 81 ASP A O 1
ATOM 624 N N . ASN A 1 82 ? -9.151 -9.848 -7.386 1.00 88.06 82 ASN A N 1
ATOM 625 C CA . ASN A 1 82 ? -8.335 -10.888 -6.743 1.00 88.06 82 ASN A CA 1
ATOM 626 C C . ASN A 1 82 ? -6.938 -11.047 -7.367 1.00 88.06 82 ASN A C 1
ATOM 628 O O . ASN A 1 82 ? -6.157 -11.889 -6.927 1.00 88.06 82 ASN A O 1
ATOM 632 N N . ARG A 1 83 ? -6.615 -10.280 -8.411 1.00 83.38 83 ARG A N 1
ATOM 633 C CA . ARG A 1 83 ? -5.341 -10.393 -9.116 1.00 83.38 83 ARG A CA 1
ATOM 634 C C . ARG A 1 83 ? -4.215 -9.710 -8.356 1.00 83.38 83 ARG A C 1
ATOM 636 O O . ARG A 1 83 ? -4.329 -8.570 -7.894 1.00 83.38 83 ARG A O 1
ATOM 643 N N . ILE A 1 84 ? -3.089 -10.407 -8.298 1.00 86.31 84 ILE A N 1
ATOM 644 C CA . ILE A 1 84 ? -1.882 -9.985 -7.595 1.00 86.31 84 ILE A CA 1
ATOM 645 C C . ILE A 1 84 ? -0.704 -9.897 -8.555 1.00 86.31 84 ILE A C 1
ATOM 647 O O . ILE A 1 84 ? -0.635 -10.609 -9.553 1.00 86.31 84 ILE A O 1
ATOM 651 N N . VAL A 1 85 ? 0.237 -9.026 -8.221 1.00 85.44 85 VAL A N 1
ATOM 652 C CA . VAL A 1 85 ? 1.542 -8.931 -8.870 1.00 85.44 85 VAL A CA 1
ATOM 653 C C . VAL A 1 85 ? 2.635 -9.019 -7.818 1.00 85.44 85 VAL A C 1
ATOM 655 O O . VAL A 1 85 ? 2.421 -8.697 -6.648 1.00 85.44 85 VAL A O 1
ATOM 658 N N . TYR A 1 86 ? 3.823 -9.454 -8.222 1.00 87.56 86 TYR A N 1
ATOM 659 C CA . TYR A 1 86 ? 4.962 -9.494 -7.315 1.00 87.56 86 TYR A CA 1
ATOM 660 C C . TYR A 1 86 ? 5.487 -8.078 -7.047 1.00 87.56 86 TYR A C 1
ATOM 662 O O . TYR A 1 86 ? 5.720 -7.286 -7.971 1.00 87.56 86 TYR A O 1
ATOM 670 N N . GLY A 1 87 ? 5.638 -7.759 -5.762 1.00 85.50 87 GLY A N 1
ATOM 671 C CA . GLY A 1 87 ? 6.125 -6.462 -5.305 1.00 85.50 87 GLY A CA 1
ATOM 672 C C . GLY A 1 87 ? 7.651 -6.356 -5.372 1.00 85.50 87 GLY A C 1
ATOM 673 O O . GLY A 1 87 ? 8.302 -6.970 -6.217 1.00 85.50 87 GLY A O 1
ATOM 674 N N . GLY A 1 88 ? 8.237 -5.527 -4.503 1.00 84.44 88 GLY A N 1
ATOM 675 C CA . GLY A 1 88 ? 9.699 -5.404 -4.372 1.00 84.44 88 GLY A CA 1
ATOM 676 C C . GLY A 1 88 ? 10.424 -4.863 -5.613 1.00 84.44 88 GLY A C 1
ATOM 677 O O . GLY A 1 88 ? 11.634 -5.020 -5.734 1.00 84.44 88 GLY A O 1
ATOM 678 N N . GLY A 1 89 ? 9.696 -4.255 -6.553 1.00 85.06 89 GLY A N 1
ATOM 679 C CA . GLY A 1 89 ? 10.230 -3.795 -7.837 1.00 85.06 89 GLY A CA 1
ATOM 680 C C . GLY A 1 89 ? 10.234 -4.852 -8.950 1.00 85.06 89 GLY A C 1
ATOM 681 O O . GLY A 1 89 ? 10.591 -4.515 -10.074 1.00 85.06 89 GLY A O 1
ATOM 682 N N . SER A 1 90 ? 9.800 -6.097 -8.696 1.00 86.50 90 SER A N 1
ATOM 683 C CA . SER A 1 90 ? 9.696 -7.142 -9.736 1.00 86.50 90 SER A CA 1
ATOM 684 C C . SER A 1 90 ? 8.714 -6.745 -10.837 1.00 86.50 90 SER A C 1
ATOM 686 O O . SER A 1 90 ? 9.050 -6.780 -12.021 1.00 86.50 90 SER A O 1
ATOM 688 N N . SER A 1 91 ? 7.516 -6.304 -10.444 1.00 85.06 91 SER A N 1
ATOM 689 C CA . SER A 1 91 ? 6.486 -5.814 -11.368 1.00 85.06 91 SER A CA 1
ATOM 690 C C . SER A 1 91 ? 6.980 -4.645 -12.223 1.00 85.06 91 SER A C 1
ATOM 692 O O . SER A 1 91 ? 6.782 -4.654 -13.438 1.00 85.06 91 SER A O 1
ATOM 694 N N . ASP A 1 92 ? 7.683 -3.686 -11.615 1.00 87.69 92 ASP A N 1
ATOM 695 C CA . ASP A 1 92 ? 8.236 -2.517 -12.305 1.00 87.69 92 ASP A CA 1
ATOM 696 C C . ASP A 1 92 ? 9.317 -2.917 -13.335 1.00 87.69 92 ASP A C 1
ATOM 698 O O . ASP A 1 92 ? 9.286 -2.457 -14.478 1.00 87.69 92 ASP A O 1
ATOM 702 N N . ILE A 1 93 ? 10.226 -3.836 -12.977 1.00 88.12 93 ILE A N 1
ATOM 703 C CA . ILE A 1 93 ? 11.287 -4.340 -13.872 1.00 88.12 93 ILE A CA 1
ATOM 704 C C . ILE A 1 93 ? 10.703 -5.181 -15.010 1.00 88.12 93 ILE A C 1
ATOM 706 O O . ILE A 1 93 ? 11.117 -5.027 -16.160 1.00 88.12 93 ILE A O 1
ATOM 710 N N . SER A 1 94 ? 9.726 -6.044 -14.722 1.00 84.75 94 SER A N 1
ATOM 711 C CA . SER A 1 94 ? 9.040 -6.842 -15.744 1.00 84.75 94 SER A CA 1
ATOM 712 C C . SER A 1 94 ? 8.377 -5.941 -16.793 1.00 84.75 94 SER A C 1
ATOM 714 O O . SER A 1 94 ? 8.587 -6.110 -18.000 1.00 84.75 94 SER A O 1
ATOM 716 N N . CYS A 1 95 ? 7.680 -4.892 -16.339 1.00 83.44 95 CYS A N 1
ATOM 717 C CA . CYS A 1 95 ? 7.107 -3.877 -17.218 1.00 83.44 95 CYS A CA 1
ATOM 718 C C . CYS A 1 95 ? 8.191 -3.146 -18.028 1.00 83.44 95 CYS A C 1
ATOM 720 O O . CYS A 1 95 ? 8.037 -2.979 -19.239 1.00 83.44 95 CYS A O 1
ATOM 722 N N . ALA A 1 96 ? 9.308 -2.756 -17.406 1.00 86.00 96 ALA A N 1
ATOM 723 C CA . ALA A 1 96 ? 10.416 -2.086 -18.089 1.00 86.00 96 ALA A CA 1
ATOM 724 C C . ALA A 1 96 ? 11.034 -2.953 -19.202 1.00 86.00 96 ALA A C 1
ATOM 726 O O . ALA A 1 96 ? 11.270 -2.467 -20.309 1.00 86.00 96 ALA A O 1
ATOM 727 N N . VAL A 1 97 ? 11.246 -4.250 -18.952 1.00 87.06 97 VAL A N 1
ATOM 728 C CA . VAL A 1 97 ? 11.769 -5.197 -19.951 1.00 87.06 97 VAL A CA 1
ATOM 729 C C . VAL A 1 97 ? 10.790 -5.371 -21.111 1.00 87.06 97 VAL A C 1
ATOM 731 O O . VAL A 1 97 ? 11.211 -5.372 -22.270 1.00 87.06 97 VAL A O 1
ATOM 734 N N . ALA A 1 98 ? 9.494 -5.497 -20.825 1.00 84.00 98 ALA A N 1
ATOM 735 C CA . ALA A 1 98 ? 8.483 -5.685 -21.856 1.00 84.00 98 ALA A CA 1
ATOM 736 C C . ALA A 1 98 ? 8.278 -4.434 -22.727 1.00 84.00 98 ALA A C 1
ATOM 738 O O . ALA A 1 98 ? 8.259 -4.538 -23.955 1.00 84.00 98 ALA A O 1
ATOM 739 N N . VAL A 1 99 ? 8.203 -3.244 -22.117 1.00 82.12 99 VAL A N 1
ATOM 740 C CA . VAL A 1 99 ? 8.168 -1.962 -22.848 1.00 82.12 99 VAL A CA 1
ATOM 741 C C . VAL A 1 99 ? 9.462 -1.770 -23.648 1.00 82.12 99 VAL A C 1
ATOM 743 O O . VAL A 1 99 ? 9.413 -1.339 -24.796 1.00 82.12 99 VAL A O 1
ATOM 746 N N . SER A 1 100 ? 10.587 -2.183 -23.056 1.00 86.38 100 SER A N 1
ATOM 747 C CA . SER A 1 100 ? 11.895 -2.450 -23.663 1.00 86.38 100 SER A CA 1
ATOM 748 C C . SER A 1 100 ? 11.803 -3.053 -25.065 1.00 86.38 100 SER A C 1
ATOM 750 O O . SER A 1 100 ? 12.040 -2.410 -26.086 1.00 86.38 100 SER A O 1
ATOM 752 N N . LYS A 1 101 ? 11.390 -4.321 -25.075 1.00 86.69 101 LYS A N 1
ATOM 753 C CA . LYS A 1 101 ? 11.253 -5.157 -26.272 1.00 86.69 101 LYS A CA 1
ATOM 754 C C . LYS A 1 101 ? 10.250 -4.575 -27.266 1.00 86.69 101 LYS A C 1
ATOM 756 O O . LYS A 1 101 ? 10.515 -4.539 -28.461 1.00 86.69 101 LYS A O 1
ATOM 761 N N . ALA A 1 102 ? 9.121 -4.064 -26.775 1.00 80.94 102 ALA A N 1
ATOM 762 C CA . ALA A 1 102 ? 8.107 -3.448 -27.626 1.00 80.94 102 ALA A CA 1
ATOM 763 C C . ALA A 1 102 ? 8.612 -2.180 -28.334 1.00 80.94 102 ALA A C 1
ATOM 765 O O . ALA A 1 102 ? 8.144 -1.869 -29.426 1.00 80.94 102 ALA A O 1
ATOM 766 N N . ALA A 1 103 ? 9.552 -1.448 -27.730 1.00 81.06 103 ALA A N 1
ATOM 767 C CA . ALA A 1 103 ? 10.169 -0.292 -28.364 1.00 81.06 103 ALA A CA 1
ATOM 768 C C . ALA A 1 103 ? 11.069 -0.699 -29.544 1.00 81.06 103 ALA A C 1
ATOM 770 O O . ALA A 1 103 ? 11.180 0.059 -30.502 1.00 81.06 103 ALA A O 1
ATOM 771 N N . ASP A 1 104 ? 11.694 -1.880 -29.505 1.00 86.81 104 ASP A N 1
ATOM 772 C CA . ASP A 1 104 ? 12.568 -2.378 -30.578 1.00 86.81 104 ASP A CA 1
ATOM 773 C C . ASP A 1 104 ? 11.797 -2.787 -31.842 1.00 86.81 104 ASP A C 1
ATOM 775 O O . ASP A 1 104 ? 12.328 -2.690 -32.946 1.00 86.81 104 ASP A O 1
ATOM 779 N N . GLU A 1 105 ? 10.528 -3.176 -31.700 1.00 87.25 105 GLU A N 1
ATOM 780 C CA . GLU A 1 105 ? 9.632 -3.503 -32.819 1.00 87.25 105 GLU A CA 1
ATOM 781 C C . GLU A 1 105 ? 9.185 -2.264 -33.612 1.00 87.25 105 GLU A C 1
ATOM 783 O O . GLU A 1 105 ? 8.716 -2.381 -34.746 1.00 87.25 105 GLU A O 1
ATOM 788 N N . ILE A 1 106 ? 9.289 -1.071 -33.017 1.00 81.31 106 ILE A N 1
ATOM 789 C CA . ILE A 1 106 ? 8.745 0.164 -33.578 1.00 81.31 106 ILE A CA 1
ATOM 790 C C . ILE A 1 106 ? 9.877 0.973 -34.230 1.00 81.31 106 ILE A C 1
ATOM 792 O O . ILE A 1 106 ? 10.711 1.534 -33.526 1.00 81.31 106 ILE A O 1
ATOM 796 N N . PRO A 1 107 ? 9.892 1.140 -35.565 1.00 79.88 107 PRO A N 1
ATOM 797 C CA . PRO A 1 107 ? 10.966 1.847 -36.274 1.00 79.88 107 PRO A CA 1
ATOM 798 C C . PRO A 1 107 ? 10.814 3.380 -36.267 1.00 79.88 107 PRO A C 1
ATOM 800 O O . PRO A 1 107 ? 11.450 4.080 -37.052 1.00 79.88 107 PRO A O 1
ATOM 803 N N . SER A 1 108 ? 9.917 3.921 -35.443 1.00 82.31 108 SER A N 1
ATOM 804 C CA . SER A 1 108 ? 9.552 5.340 -35.444 1.00 82.31 108 SER A CA 1
ATOM 805 C C . SER A 1 108 ? 10.113 6.080 -34.226 1.00 82.31 108 SER A C 1
ATOM 807 O O . SER A 1 108 ? 10.645 5.478 -33.297 1.00 82.31 108 SER A O 1
ATOM 809 N N . ILE A 1 109 ? 9.956 7.409 -34.198 1.00 78.44 109 ILE A N 1
ATOM 810 C CA . ILE A 1 109 ? 10.418 8.280 -33.096 1.00 78.44 109 ILE A CA 1
ATOM 811 C C . ILE A 1 109 ? 9.834 7.846 -31.732 1.00 78.44 109 ILE A C 1
ATOM 813 O O . ILE A 1 109 ? 10.424 8.112 -30.685 1.00 78.44 109 ILE A O 1
ATOM 817 N N . GLU A 1 110 ? 8.708 7.129 -31.741 1.00 72.56 110 GLU A N 1
ATOM 818 C CA . GLU A 1 110 ? 8.033 6.585 -30.556 1.00 72.56 110 GLU A CA 1
ATOM 819 C C . GLU A 1 110 ? 8.932 5.649 -29.732 1.00 72.56 110 GLU A C 1
ATOM 821 O O . GLU A 1 110 ? 8.817 5.604 -28.506 1.00 72.56 110 GLU A O 1
ATOM 826 N N . GLN A 1 111 ? 9.885 4.967 -30.377 1.00 79.94 111 GLN A N 1
ATOM 827 C CA . GLN A 1 111 ? 10.843 4.075 -29.720 1.00 79.94 111 GLN A CA 1
ATOM 828 C C . GLN A 1 111 ? 11.612 4.772 -28.590 1.00 79.94 111 GLN A C 1
ATOM 830 O O . GLN A 1 111 ? 11.812 4.195 -27.520 1.00 79.94 111 GLN A O 1
ATOM 835 N N . TYR A 1 112 ? 12.022 6.028 -28.791 1.00 81.44 112 TYR A N 1
ATOM 836 C CA . TYR A 1 112 ? 12.762 6.781 -27.775 1.00 81.44 112 TYR A CA 1
ATOM 837 C C . TYR A 1 112 ? 11.889 7.120 -26.566 1.00 81.44 112 TYR A C 1
ATOM 839 O O . TYR A 1 112 ? 12.355 7.030 -25.431 1.00 81.44 112 TYR A O 1
ATOM 847 N N . ALA A 1 113 ? 10.618 7.463 -26.796 1.00 77.06 113 ALA A N 1
ATOM 848 C CA . ALA A 1 113 ? 9.670 7.748 -25.724 1.00 77.06 113 ALA A CA 1
ATOM 849 C C . ALA A 1 113 ? 9.367 6.489 -24.898 1.00 77.06 113 ALA A C 1
ATOM 851 O O . ALA A 1 113 ? 9.360 6.544 -23.669 1.00 77.06 113 ALA A O 1
ATOM 852 N N . MET A 1 114 ? 9.195 5.340 -25.557 1.00 76.81 114 MET A N 1
ATOM 853 C CA . MET A 1 114 ? 8.977 4.060 -24.878 1.00 76.81 114 MET A CA 1
ATOM 854 C C . MET A 1 114 ? 10.201 3.608 -24.077 1.00 76.81 114 MET A C 1
ATOM 856 O O . MET A 1 114 ? 10.057 3.193 -22.929 1.00 76.81 114 MET A O 1
ATOM 860 N N . ARG A 1 115 ? 11.414 3.750 -24.624 1.00 82.56 115 ARG A N 1
ATOM 861 C CA . ARG A 1 115 ? 12.656 3.462 -23.885 1.00 82.56 115 ARG A CA 1
ATOM 862 C C . ARG A 1 115 ? 12.844 4.385 -22.682 1.00 82.56 115 ARG A C 1
ATOM 864 O O . ARG A 1 115 ? 13.242 3.919 -21.618 1.00 82.56 115 ARG A O 1
ATOM 871 N N . ALA A 1 116 ? 12.517 5.670 -22.821 1.00 82.94 116 ALA A N 1
ATOM 872 C CA . ALA A 1 116 ? 12.555 6.611 -21.704 1.00 82.94 116 ALA A CA 1
ATOM 873 C C . ALA A 1 116 ? 11.552 6.228 -20.604 1.00 82.94 116 ALA A C 1
ATOM 875 O O . ALA A 1 116 ? 11.885 6.289 -19.424 1.00 82.94 116 ALA A O 1
ATOM 876 N N . PHE A 1 117 ? 10.350 5.779 -20.978 1.00 80.25 117 PHE A N 1
ATOM 877 C CA . PHE A 1 117 ? 9.363 5.279 -20.022 1.00 80.25 117 PHE A CA 1
ATOM 878 C C . PHE A 1 117 ? 9.831 3.995 -19.320 1.00 80.25 117 PHE A C 1
ATOM 880 O O . PHE A 1 117 ? 9.720 3.894 -18.102 1.00 80.25 117 PHE A O 1
ATOM 887 N N . ALA A 1 118 ? 10.420 3.045 -20.055 1.00 83.44 118 ALA A N 1
ATOM 888 C CA . ALA A 1 118 ? 11.011 1.842 -19.467 1.00 83.44 118 ALA A CA 1
ATOM 889 C C . ALA A 1 118 ? 12.114 2.181 -18.449 1.00 83.44 118 ALA A C 1
ATOM 891 O O . ALA A 1 118 ? 12.114 1.651 -17.343 1.00 83.44 118 ALA A O 1
ATOM 892 N N . SER A 1 119 ? 13.002 3.124 -18.777 1.00 86.25 119 SER A N 1
ATOM 893 C CA . SER A 1 119 ? 14.028 3.605 -17.843 1.00 86.25 119 SER A CA 1
ATOM 894 C C . SER A 1 119 ? 13.425 4.322 -16.627 1.00 86.25 119 SER A C 1
ATOM 896 O O . SER A 1 119 ? 13.929 4.180 -15.516 1.00 86.25 119 SER A O 1
ATOM 898 N N . ALA A 1 120 ? 12.313 5.043 -16.794 1.00 86.75 120 ALA A N 1
ATOM 899 C CA . ALA A 1 120 ? 11.612 5.671 -15.676 1.00 86.75 120 ALA A CA 1
ATOM 900 C C . ALA A 1 120 ? 11.020 4.639 -14.702 1.00 86.75 120 ALA A C 1
ATOM 902 O O . ALA A 1 120 ? 11.048 4.870 -13.494 1.00 86.75 120 ALA A O 1
ATOM 903 N N . LEU A 1 121 ? 10.535 3.491 -15.187 1.00 84.62 121 LEU A N 1
ATOM 904 C CA . LEU A 1 121 ? 10.059 2.403 -14.321 1.00 84.62 121 LEU A CA 1
ATOM 905 C C . LEU A 1 121 ? 11.183 1.818 -13.448 1.00 84.62 121 LEU A C 1
ATOM 907 O O . LEU A 1 121 ? 10.940 1.471 -12.295 1.00 84.62 121 LEU A O 1
ATOM 911 N N . GLU A 1 122 ? 12.422 1.785 -13.948 1.00 88.56 122 GLU A N 1
ATOM 912 C CA . GLU A 1 122 ? 13.598 1.321 -13.192 1.00 88.56 122 GLU A CA 1
ATOM 913 C C . GLU A 1 122 ? 13.980 2.260 -12.026 1.00 88.56 122 GLU A C 1
ATOM 915 O O . GLU A 1 122 ? 14.722 1.859 -11.130 1.00 88.56 122 GLU A O 1
ATOM 920 N N . SER A 1 123 ? 13.436 3.483 -11.962 1.00 89.75 123 SER A N 1
ATOM 921 C CA . SER A 1 123 ? 13.695 4.409 -10.846 1.00 89.75 123 SER A CA 1
ATOM 922 C C . SER A 1 123 ? 13.196 3.889 -9.491 1.00 89.75 123 SER A C 1
ATOM 924 O O . SER A 1 123 ? 13.827 4.144 -8.467 1.00 89.75 123 SER A O 1
ATOM 926 N N . ILE A 1 124 ? 12.103 3.119 -9.478 1.00 89.88 124 ILE A N 1
ATOM 927 C CA . ILE A 1 124 ? 11.519 2.543 -8.259 1.00 89.88 124 ILE A CA 1
ATOM 928 C C . ILE A 1 124 ? 12.455 1.493 -7.633 1.00 89.88 124 ILE A C 1
ATOM 930 O O . ILE A 1 124 ? 12.831 1.665 -6.472 1.00 89.88 124 ILE A O 1
ATOM 934 N N . PRO A 1 125 ? 12.882 0.429 -8.346 1.00 91.12 125 PRO A N 1
ATOM 935 C CA . PRO A 1 125 ? 13.827 -0.543 -7.796 1.00 91.12 125 PRO A CA 1
ATOM 936 C C . PRO A 1 125 ? 15.202 0.068 -7.492 1.00 91.12 125 PRO A C 1
ATOM 938 O O . PRO A 1 125 ? 15.835 -0.350 -6.524 1.00 91.12 125 PRO A O 1
ATOM 941 N N . LEU A 1 126 ? 15.647 1.084 -8.243 1.00 92.25 126 LEU A N 1
ATOM 942 C CA . LEU A 1 126 ? 16.864 1.836 -7.910 1.00 92.25 126 LEU A CA 1
ATOM 943 C C . LEU A 1 126 ? 16.747 2.523 -6.545 1.00 92.25 126 LEU A C 1
ATOM 945 O O . LEU A 1 126 ? 17.630 2.359 -5.704 1.00 92.25 126 LEU A O 1
ATOM 949 N N . ALA A 1 127 ? 15.641 3.228 -6.299 1.00 92.62 127 ALA A N 1
ATOM 950 C CA . ALA A 1 127 ? 15.389 3.878 -5.017 1.00 92.62 127 ALA A CA 1
ATOM 951 C C . ALA A 1 127 ? 15.246 2.860 -3.872 1.00 92.62 127 ALA A C 1
ATOM 953 O O . ALA A 1 127 ? 15.709 3.110 -2.762 1.00 92.62 127 ALA A O 1
ATOM 954 N N . LEU A 1 128 ? 14.641 1.691 -4.120 1.00 91.81 128 LEU A N 1
ATOM 955 C CA . LEU A 1 128 ? 14.566 0.612 -3.127 1.00 91.81 128 LEU A CA 1
ATOM 956 C C . LEU A 1 128 ? 15.952 0.067 -2.764 1.00 91.81 128 LEU A C 1
ATOM 958 O O . LEU A 1 128 ? 16.232 -0.141 -1.582 1.00 91.81 128 LEU A O 1
ATOM 962 N N . ALA A 1 129 ? 16.823 -0.135 -3.755 1.00 93.12 129 ALA A N 1
ATOM 963 C CA . ALA A 1 129 ? 18.196 -0.575 -3.530 1.00 93.12 129 ALA A CA 1
ATOM 964 C C . ALA A 1 129 ? 18.998 0.472 -2.740 1.00 93.12 129 ALA A C 1
ATOM 966 O O . ALA A 1 129 ? 19.655 0.120 -1.762 1.00 93.12 129 ALA A O 1
ATOM 967 N N . GLU A 1 130 ? 18.876 1.751 -3.103 1.00 94.06 130 GLU A N 1
ATOM 968 C CA . GLU A 1 130 ? 19.531 2.866 -2.411 1.00 94.06 130 GLU A CA 1
ATOM 969 C C . GLU A 1 130 ? 19.068 2.988 -0.952 1.00 94.06 130 GLU A C 1
ATOM 971 O O . GLU A 1 130 ? 19.895 3.014 -0.041 1.00 94.06 130 GLU A O 1
ATOM 976 N N . ASN A 1 131 ? 17.754 2.955 -0.708 1.00 95.00 131 ASN A N 1
ATOM 977 C CA . ASN A 1 131 ? 17.183 2.982 0.643 1.00 95.00 131 ASN A CA 1
ATOM 978 C C . ASN A 1 131 ? 17.597 1.766 1.489 1.00 95.00 131 ASN A C 1
ATOM 980 O O . ASN A 1 131 ? 17.612 1.845 2.716 1.00 95.00 131 ASN A O 1
ATOM 984 N N . SER A 1 132 ? 17.942 0.652 0.840 1.00 93.00 132 SER A N 1
ATOM 985 C CA . SER A 1 132 ? 18.432 -0.567 1.494 1.00 93.00 132 SER A CA 1
ATOM 986 C C . SER A 1 132 ? 19.956 -0.585 1.678 1.00 93.00 132 SER A C 1
ATOM 988 O O . SER A 1 132 ? 20.491 -1.552 2.216 1.00 93.00 132 SER A O 1
ATOM 990 N N . GLY A 1 133 ? 20.674 0.452 1.225 1.00 94.06 133 GLY A N 1
ATOM 991 C CA . GLY A 1 133 ? 22.138 0.526 1.278 1.00 94.06 133 GLY A CA 1
ATOM 992 C C . GLY A 1 133 ? 22.859 -0.403 0.293 1.00 94.06 133 GLY A C 1
ATOM 993 O O . GLY A 1 133 ? 24.053 -0.655 0.452 1.00 94.06 133 GLY A O 1
ATOM 994 N N . LEU A 1 134 ? 22.154 -0.933 -0.710 1.00 93.81 134 LEU A N 1
ATOM 995 C CA . LEU A 1 134 ? 22.724 -1.769 -1.767 1.00 93.81 134 LEU A CA 1
ATOM 996 C C . LEU A 1 134 ? 23.264 -0.902 -2.911 1.00 93.81 134 LEU A C 1
ATOM 998 O O . LEU A 1 134 ? 22.834 0.233 -3.100 1.00 93.81 134 LEU A O 1
ATOM 1002 N N . SER A 1 135 ? 24.177 -1.448 -3.724 1.00 94.50 135 SER A N 1
ATOM 1003 C CA . SER A 1 135 ? 24.626 -0.769 -4.948 1.00 94.50 135 SER A CA 1
ATOM 1004 C C . SER A 1 135 ? 23.469 -0.705 -5.952 1.00 94.50 135 SER A C 1
ATOM 1006 O O . SER A 1 135 ? 23.067 -1.768 -6.441 1.00 94.50 135 SER A O 1
ATOM 1008 N N . PRO A 1 136 ? 22.930 0.482 -6.299 1.00 91.50 136 PRO A N 1
ATOM 1009 C CA . PRO A 1 136 ? 21.712 0.566 -7.106 1.00 91.50 136 PRO A CA 1
ATOM 1010 C C . PRO A 1 136 ? 21.898 -0.038 -8.499 1.00 91.50 136 PRO A C 1
ATOM 1012 O O . PRO A 1 136 ? 21.089 -0.844 -8.946 1.00 91.50 136 PRO A O 1
ATOM 1015 N N . ILE A 1 137 ? 23.015 0.282 -9.159 1.00 91.56 137 ILE A N 1
ATOM 1016 C CA . ILE A 1 137 ? 23.312 -0.182 -10.522 1.00 91.56 137 ILE A CA 1
ATOM 1017 C C . ILE A 1 137 ? 23.594 -1.689 -10.542 1.00 91.56 137 ILE A C 1
ATOM 1019 O O . ILE A 1 137 ? 23.085 -2.401 -11.411 1.00 91.56 137 ILE A O 1
ATOM 1023 N N . GLY A 1 138 ? 24.387 -2.181 -9.582 1.00 92.69 138 GLY A N 1
ATOM 1024 C CA . GLY A 1 138 ? 24.711 -3.606 -9.479 1.00 92.69 138 GLY A CA 1
ATOM 1025 C C . GLY A 1 138 ? 23.458 -4.441 -9.227 1.00 92.69 138 GLY A C 1
ATOM 1026 O O . GLY A 1 138 ? 23.145 -5.340 -10.003 1.00 92.69 138 GLY A O 1
ATOM 1027 N N . THR A 1 139 ? 22.679 -4.053 -8.215 1.00 90.19 139 THR A N 1
ATOM 1028 C CA . THR A 1 139 ? 21.441 -4.745 -7.833 1.00 90.19 139 THR A CA 1
ATOM 1029 C C . THR A 1 139 ? 20.418 -4.722 -8.962 1.00 90.19 139 THR A C 1
ATOM 1031 O O . THR A 1 139 ? 19.840 -5.756 -9.277 1.00 90.19 139 THR A O 1
ATOM 1034 N N . LEU A 1 140 ? 20.217 -3.577 -9.626 1.00 90.12 140 LEU A N 1
ATOM 1035 C CA . LEU A 1 140 ? 19.283 -3.481 -10.749 1.00 90.12 140 LEU A CA 1
ATOM 1036 C C . LEU A 1 140 ? 19.680 -4.426 -11.890 1.00 90.12 140 LEU A C 1
ATOM 1038 O O . LEU A 1 140 ? 18.826 -5.112 -12.444 1.00 90.12 140 LEU A O 1
ATOM 1042 N N . THR A 1 141 ? 20.970 -4.480 -12.232 1.00 91.06 141 THR A N 1
ATOM 1043 C CA . THR A 1 141 ? 21.470 -5.338 -13.315 1.00 91.06 141 THR A CA 1
ATOM 1044 C C . THR A 1 141 ? 21.277 -6.816 -12.980 1.00 91.06 141 THR A C 1
ATOM 1046 O O . THR A 1 141 ? 20.794 -7.578 -13.817 1.00 91.06 141 THR A O 1
ATOM 1049 N N . GLU A 1 142 ? 21.589 -7.213 -11.744 1.00 89.12 142 GLU A N 1
ATOM 1050 C CA . GLU A 1 142 ? 21.370 -8.577 -11.258 1.00 89.12 142 GLU A CA 1
ATOM 1051 C C . GLU A 1 142 ? 19.889 -8.963 -11.257 1.00 89.12 142 GLU A C 1
ATOM 1053 O O . GLU A 1 142 ? 19.526 -10.017 -11.777 1.00 89.12 142 GLU A O 1
ATOM 1058 N N . VAL A 1 143 ? 19.022 -8.112 -10.699 1.00 87.81 143 VAL A N 1
ATOM 1059 C CA . VAL A 1 143 ? 17.581 -8.388 -10.620 1.00 87.81 143 VAL A CA 1
ATOM 1060 C C . VAL A 1 143 ? 16.969 -8.420 -12.017 1.00 87.81 143 VAL A C 1
ATOM 1062 O O . VAL A 1 143 ? 16.148 -9.284 -12.289 1.00 87.81 143 VAL A O 1
ATOM 1065 N N . ARG A 1 144 ? 17.401 -7.553 -12.939 1.00 86.56 144 ARG A N 1
ATOM 1066 C CA . ARG A 1 144 ? 16.946 -7.569 -14.336 1.00 86.56 144 ARG A CA 1
ATOM 1067 C C . ARG A 1 144 ? 17.337 -8.852 -15.063 1.00 86.56 144 ARG A C 1
ATOM 1069 O O . ARG A 1 144 ? 16.525 -9.371 -15.824 1.00 86.56 144 ARG A O 1
ATOM 1076 N N . ALA A 1 145 ? 18.553 -9.351 -14.841 1.00 87.25 145 ALA A N 1
ATOM 1077 C CA . ALA A 1 145 ? 18.989 -10.631 -15.392 1.00 87.25 145 ALA A CA 1
ATOM 1078 C C . ALA A 1 145 ? 18.149 -11.785 -14.824 1.00 87.25 145 ALA A C 1
ATOM 108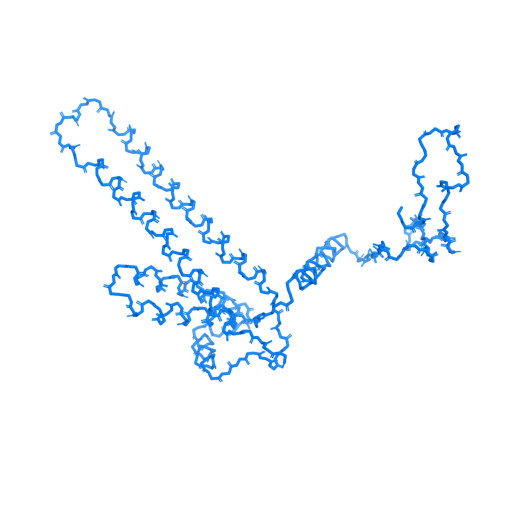0 O O . ALA A 1 145 ? 17.597 -12.566 -15.593 1.00 87.25 145 ALA A O 1
ATOM 1081 N N . ARG A 1 146 ? 17.960 -11.827 -13.498 1.00 85.19 146 ARG A N 1
ATOM 1082 C CA . ARG A 1 146 ? 17.142 -12.858 -12.839 1.00 85.19 146 ARG A CA 1
ATOM 1083 C C . ARG A 1 146 ? 15.668 -12.784 -13.222 1.00 85.19 146 ARG A C 1
ATOM 1085 O O . ARG A 1 146 ? 15.059 -13.823 -13.379 1.00 85.19 146 ARG A O 1
ATOM 1092 N N . GLN A 1 147 ? 15.101 -11.600 -13.449 1.00 82.25 147 GLN A N 1
ATOM 1093 C CA . GLN A 1 147 ? 13.690 -11.422 -13.823 1.00 82.25 147 GLN A CA 1
ATOM 1094 C C . GLN A 1 147 ? 13.329 -12.085 -15.167 1.00 82.25 147 GLN A C 1
ATOM 1096 O O . GLN A 1 147 ? 12.153 -12.313 -15.441 1.00 82.25 147 GLN A O 1
ATOM 1101 N N . LEU A 1 148 ? 14.318 -12.380 -16.021 1.00 74.50 148 LEU A N 1
ATOM 1102 C CA . LEU A 1 148 ? 14.111 -13.155 -17.249 1.00 74.50 148 LEU A CA 1
ATOM 1103 C C . LEU A 1 148 ? 13.980 -14.664 -16.987 1.00 74.50 148 LEU A C 1
ATOM 1105 O O . LEU A 1 148 ? 13.426 -15.367 -17.829 1.00 74.50 148 LEU A O 1
ATOM 1109 N N . GLU A 1 149 ? 14.489 -15.146 -15.853 1.00 70.69 149 GLU A N 1
ATOM 1110 C CA . GLU A 1 149 ? 14.608 -16.567 -15.503 1.00 70.69 149 GLU A CA 1
ATOM 1111 C C . GLU A 1 149 ? 13.675 -16.966 -14.343 1.00 70.69 149 GLU A C 1
ATOM 1113 O O . GLU A 1 149 ? 13.081 -18.042 -14.369 1.00 70.69 149 GLU A O 1
ATOM 1118 N N . GLU A 1 150 ? 13.504 -16.096 -13.345 1.00 64.94 150 GLU A N 1
ATOM 1119 C CA . GLU A 1 150 ? 12.799 -16.352 -12.090 1.00 64.94 150 GLU A CA 1
ATOM 1120 C C . GLU A 1 150 ? 11.880 -15.184 -11.687 1.00 64.94 150 GLU A C 1
ATOM 1122 O O . GLU A 1 150 ? 12.186 -14.007 -11.883 1.00 64.94 150 GLU A O 1
ATOM 1127 N N . ASN A 1 151 ? 10.758 -15.519 -11.042 1.00 66.75 151 ASN A N 1
ATOM 1128 C CA . ASN A 1 151 ? 9.827 -14.559 -10.443 1.00 66.75 151 ASN A CA 1
ATOM 1129 C C . ASN A 1 151 ? 9.986 -14.534 -8.912 1.00 66.75 151 ASN A C 1
ATOM 1131 O O . ASN A 1 151 ? 10.287 -15.560 -8.301 1.00 66.75 151 ASN A O 1
ATOM 1135 N N . MET A 1 152 ? 9.675 -13.408 -8.254 1.00 71.44 152 MET A N 1
ATOM 1136 C CA . MET A 1 152 ? 9.732 -13.257 -6.782 1.00 71.44 152 MET A CA 1
ATOM 1137 C C . MET A 1 152 ? 8.671 -14.078 -5.995 1.00 71.44 152 MET A C 1
ATOM 1139 O O . MET A 1 152 ? 8.301 -13.717 -4.876 1.00 71.44 152 MET A O 1
ATOM 1143 N N . LYS A 1 153 ? 8.178 -15.215 -6.517 1.00 74.44 153 LYS A N 1
ATOM 1144 C CA . LYS A 1 153 ? 7.116 -16.030 -5.880 1.00 74.44 153 LYS A CA 1
ATOM 1145 C C . LYS A 1 153 ? 7.518 -16.543 -4.490 1.00 74.44 153 LYS A C 1
ATOM 1147 O O . LYS A 1 153 ? 6.664 -16.672 -3.621 1.00 74.44 153 LYS A O 1
ATOM 1152 N N . GLN A 1 154 ? 8.809 -16.781 -4.260 1.00 77.00 154 GLN A N 1
ATOM 1153 C CA . GLN A 1 154 ? 9.321 -17.398 -3.029 1.00 77.00 154 GLN A CA 1
ATOM 1154 C C . GLN A 1 154 ? 9.372 -16.453 -1.815 1.00 77.00 154 GLN A C 1
ATOM 1156 O O . GLN A 1 154 ? 9.458 -16.919 -0.683 1.00 77.00 154 GLN A O 1
ATOM 1161 N N . GLN A 1 155 ? 9.331 -15.135 -2.028 1.00 81.81 155 GLN A N 1
ATOM 1162 C CA . GLN A 1 155 ? 9.539 -14.137 -0.969 1.00 81.81 155 GLN A CA 1
ATOM 1163 C C . GLN A 1 155 ? 8.229 -13.631 -0.342 1.00 81.81 155 GLN A C 1
ATOM 1165 O O . GLN A 1 155 ? 8.273 -12.830 0.588 1.00 81.81 155 GLN A O 1
ATOM 1170 N N . PHE A 1 156 ? 7.072 -14.103 -0.829 1.00 85.19 156 PHE A N 1
ATOM 1171 C CA . PHE A 1 156 ? 5.732 -13.732 -0.349 1.00 85.19 156 PHE A CA 1
ATOM 1172 C C . PHE A 1 156 ? 5.455 -12.215 -0.334 1.00 85.19 156 PHE A C 1
ATOM 1174 O O . PHE A 1 156 ? 4.694 -11.716 0.496 1.00 85.19 156 PHE A O 1
ATOM 1181 N N . VAL A 1 157 ? 6.057 -11.475 -1.272 1.00 88.75 157 VAL A N 1
ATOM 1182 C CA . VAL A 1 157 ? 5.818 -10.038 -1.462 1.00 88.75 157 VAL A CA 1
ATOM 1183 C C . VAL A 1 157 ? 4.816 -9.846 -2.598 1.00 88.75 157 VAL A C 1
ATOM 1185 O O . VAL A 1 157 ? 5.160 -9.986 -3.775 1.00 88.75 157 VAL A O 1
ATOM 1188 N N . TYR A 1 158 ? 3.579 -9.508 -2.241 1.00 87.94 158 TYR A N 1
ATOM 1189 C CA . TYR A 1 158 ? 2.476 -9.334 -3.184 1.00 87.94 158 TYR A CA 1
ATOM 1190 C C . TYR A 1 158 ? 1.910 -7.923 -3.111 1.00 87.94 158 TYR A C 1
ATOM 1192 O O . TYR A 1 158 ? 1.633 -7.420 -2.023 1.00 87.94 158 TYR A O 1
ATOM 1200 N N . ASP A 1 159 ? 1.655 -7.342 -4.277 1.00 88.12 159 ASP A N 1
ATOM 1201 C CA . ASP A 1 159 ? 0.898 -6.109 -4.431 1.00 88.12 159 ASP A CA 1
ATOM 1202 C C . ASP A 1 159 ? -0.404 -6.399 -5.198 1.00 88.12 159 ASP A C 1
ATOM 1204 O O . ASP A 1 159 ? -0.398 -7.156 -6.173 1.00 88.12 159 ASP A O 1
ATOM 1208 N N . PRO A 1 160 ? -1.541 -5.797 -4.809 1.00 88.88 160 PRO A N 1
ATOM 1209 C CA . PRO A 1 160 ? -2.774 -5.913 -5.576 1.00 88.88 160 PRO A CA 1
ATOM 1210 C C . PRO A 1 160 ? -2.612 -5.224 -6.932 1.00 88.88 160 PRO A C 1
ATOM 1212 O O . PRO A 1 160 ? -2.203 -4.058 -7.015 1.00 88.88 160 PRO A O 1
ATOM 1215 N N . LEU A 1 161 ? -2.994 -5.920 -8.002 1.00 83.88 161 LEU A N 1
ATOM 1216 C CA . LEU A 1 161 ? -2.774 -5.455 -9.367 1.00 83.88 161 LEU A CA 1
ATOM 1217 C C . LEU A 1 161 ? -3.416 -4.084 -9.632 1.00 83.88 161 LEU A C 1
ATOM 1219 O O . LEU A 1 161 ? -2.818 -3.196 -10.247 1.00 83.88 161 LEU A O 1
ATOM 1223 N N . ILE A 1 162 ? -4.641 -3.896 -9.138 1.00 85.56 162 ILE A N 1
ATOM 1224 C CA . ILE A 1 162 ? -5.395 -2.655 -9.312 1.00 85.56 162 ILE A CA 1
ATOM 1225 C C . ILE A 1 162 ? -4.617 -1.429 -8.818 1.00 85.56 162 ILE A C 1
ATOM 1227 O O . ILE A 1 162 ? -4.658 -0.388 -9.476 1.00 85.56 162 ILE A O 1
ATOM 1231 N N . SER A 1 163 ? -3.855 -1.564 -7.728 1.00 87.38 163 SER A N 1
ATOM 1232 C CA . SER A 1 163 ? -3.044 -0.478 -7.177 1.00 87.38 163 SER A CA 1
ATOM 1233 C C . SER A 1 163 ? -1.895 -0.106 -8.113 1.00 87.38 163 SER A C 1
ATOM 1235 O O . SER A 1 163 ? -1.727 1.073 -8.420 1.00 87.38 163 SER A O 1
ATOM 1237 N N . LYS A 1 164 ? -1.141 -1.091 -8.623 1.00 83.56 164 LYS A N 1
ATOM 1238 C CA . LYS A 1 164 ? -0.017 -0.855 -9.548 1.00 83.56 164 LYS A CA 1
ATOM 1239 C C . LYS A 1 164 ? -0.481 -0.284 -10.887 1.00 83.56 164 LYS A C 1
ATOM 1241 O O . LYS A 1 164 ? 0.070 0.708 -11.362 1.00 83.56 164 LYS A O 1
ATOM 1246 N N . ARG A 1 165 ? -1.565 -0.822 -11.453 1.00 82.12 165 ARG A N 1
ATOM 1247 C CA . ARG A 1 165 ? -2.166 -0.285 -12.684 1.00 82.12 165 ARG A CA 1
ATOM 1248 C C . ARG A 1 165 ? -2.601 1.169 -12.506 1.00 82.12 165 ARG A C 1
ATOM 1250 O O . ARG A 1 165 ? -2.302 2.018 -13.345 1.00 82.12 165 ARG A O 1
ATOM 1257 N N . GLN A 1 166 ? -3.290 1.471 -11.405 1.00 85.06 166 GLN A N 1
ATOM 1258 C CA . GLN A 1 166 ? -3.731 2.832 -11.118 1.00 85.06 166 GLN A CA 1
ATOM 1259 C C . GLN A 1 166 ? -2.543 3.774 -10.879 1.00 85.06 166 GLN A C 1
ATOM 1261 O O . GLN A 1 166 ? -2.586 4.914 -11.333 1.00 85.06 166 GLN A O 1
ATOM 1266 N N . GLN A 1 167 ? -1.465 3.301 -10.248 1.00 85.62 167 GLN A N 1
ATOM 1267 C CA . GLN A 1 167 ? -0.234 4.068 -10.059 1.00 85.62 167 GLN A CA 1
ATOM 1268 C C . GLN A 1 167 ? 0.373 4.509 -11.399 1.00 85.62 167 GLN A C 1
ATOM 1270 O O . GLN A 1 167 ? 0.615 5.701 -11.589 1.00 85.62 167 GLN A O 1
ATOM 1275 N N . TYR A 1 168 ? 0.567 3.588 -12.349 1.00 81.88 168 TYR A N 1
ATOM 1276 C CA . TYR A 1 168 ? 1.126 3.931 -13.662 1.00 81.88 168 TYR A CA 1
ATOM 1277 C C . TYR A 1 168 ? 0.199 4.831 -14.477 1.00 81.88 168 TYR A C 1
ATOM 1279 O O . TYR A 1 168 ? 0.661 5.780 -15.117 1.00 81.88 168 TYR A O 1
ATOM 1287 N N . LEU A 1 169 ? -1.110 4.571 -14.428 1.00 79.62 169 LEU A N 1
ATOM 1288 C CA . LEU A 1 169 ? -2.100 5.374 -15.135 1.00 79.62 169 LEU A CA 1
ATOM 1289 C C . LEU A 1 169 ? -2.110 6.821 -14.626 1.00 79.62 169 LEU A C 1
ATOM 1291 O O . LEU A 1 169 ? -2.027 7.751 -15.426 1.00 79.62 169 LEU A O 1
ATOM 1295 N N . LEU A 1 170 ? -2.162 7.016 -13.306 1.00 79.44 170 LEU A N 1
ATOM 1296 C CA . LEU A 1 170 ? -2.177 8.347 -12.699 1.00 79.44 170 LEU A CA 1
ATOM 1297 C C . LEU A 1 170 ? -0.854 9.086 -12.919 1.00 79.44 170 LEU A C 1
ATOM 1299 O O . LEU A 1 170 ? -0.875 10.259 -13.283 1.00 79.44 170 LEU A O 1
ATOM 1303 N N . ALA A 1 171 ? 0.291 8.413 -12.762 1.00 78.31 171 ALA A N 1
ATOM 1304 C CA . ALA A 1 171 ? 1.600 9.020 -13.012 1.00 78.31 171 ALA A CA 1
ATOM 1305 C C . ALA A 1 171 ? 1.722 9.514 -14.463 1.00 78.31 171 ALA A C 1
ATOM 1307 O O . ALA A 1 171 ? 2.184 10.627 -14.721 1.00 78.31 171 ALA A O 1
ATOM 1308 N N . THR A 1 172 ? 1.227 8.713 -15.407 1.00 72.88 172 THR A N 1
ATOM 1309 C CA . THR A 1 172 ? 1.180 9.072 -16.825 1.00 72.88 172 THR A CA 1
ATOM 1310 C C . THR A 1 172 ? 0.259 10.268 -17.069 1.00 72.88 172 THR A C 1
ATOM 1312 O O . THR A 1 172 ? 0.655 11.205 -17.756 1.00 72.88 172 THR A O 1
ATOM 1315 N N . GLN A 1 173 ? -0.938 10.274 -16.470 1.00 73.88 173 GLN A N 1
ATOM 1316 C CA . GLN A 1 173 ? -1.917 11.360 -16.609 1.00 73.88 173 GLN A CA 1
ATOM 1317 C C . GLN A 1 173 ? -1.420 12.695 -16.042 1.00 73.88 173 GLN A C 1
ATOM 1319 O O . GLN A 1 1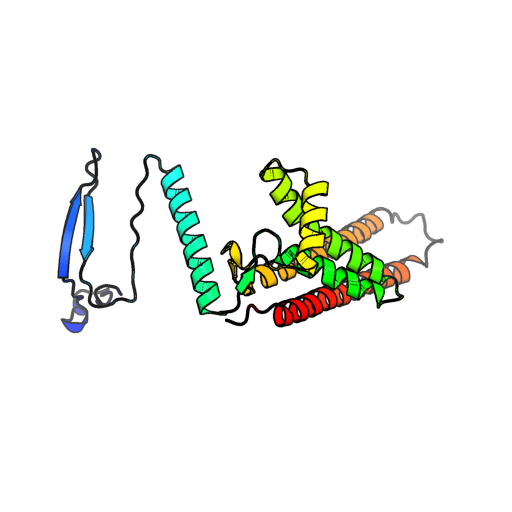73 ? -1.609 13.746 -16.654 1.00 73.88 173 GLN A O 1
ATOM 1324 N N . VAL A 1 174 ? -0.775 12.677 -14.873 1.00 74.19 174 VAL A N 1
ATOM 1325 C CA . VAL A 1 174 ? -0.183 13.889 -14.290 1.00 74.19 174 VAL A CA 1
ATOM 1326 C C . VAL A 1 174 ? 0.920 14.406 -15.206 1.00 74.19 174 VAL A C 1
ATOM 1328 O O . VAL A 1 174 ? 0.925 15.585 -15.559 1.00 74.19 174 VAL A O 1
ATOM 1331 N N . ARG A 1 175 ? 1.793 13.514 -15.691 1.00 68.69 175 ARG A N 1
ATOM 1332 C CA . ARG A 1 175 ? 2.886 13.913 -16.575 1.00 68.69 175 ARG A CA 1
ATOM 1333 C C . ARG A 1 175 ? 2.387 14.551 -17.869 1.00 68.69 175 ARG A C 1
ATOM 1335 O O . ARG A 1 175 ? 2.966 15.538 -18.322 1.00 68.69 175 ARG A O 1
ATOM 1342 N N . THR A 1 176 ? 1.329 14.013 -18.466 1.00 64.38 176 THR A N 1
ATOM 1343 C CA . THR A 1 176 ? 0.737 14.589 -19.677 1.00 64.38 176 THR A CA 1
ATOM 1344 C C . THR A 1 176 ? 0.120 15.959 -19.417 1.00 64.38 176 THR A C 1
ATOM 1346 O O . THR A 1 176 ? 0.307 16.865 -20.230 1.00 64.38 176 THR A O 1
ATOM 1349 N N . ASN A 1 177 ? -0.534 16.150 -18.269 1.00 62.94 177 ASN A N 1
ATOM 1350 C CA . ASN A 1 177 ? -1.077 17.450 -17.881 1.00 62.94 177 ASN A CA 1
ATOM 1351 C C . ASN A 1 177 ? 0.034 18.495 -17.690 1.00 62.94 177 ASN A C 1
ATOM 1353 O O . ASN A 1 177 ? -0.080 19.603 -18.208 1.00 62.94 177 ASN A O 1
ATOM 1357 N N . ASP A 1 178 ? 1.145 18.134 -17.046 1.00 61.53 178 ASP A N 1
ATOM 1358 C CA . ASP A 1 178 ? 2.286 19.041 -16.852 1.00 61.53 178 ASP A CA 1
ATOM 1359 C C . ASP A 1 178 ? 2.942 19.460 -18.178 1.00 61.53 178 ASP A C 1
ATOM 1361 O O . ASP A 1 178 ? 3.343 20.616 -18.360 1.00 61.53 178 ASP A O 1
ATOM 1365 N N . ILE A 1 179 ? 3.046 18.530 -19.135 1.00 60.66 179 ILE A N 1
ATOM 1366 C CA . ILE A 1 179 ? 3.568 18.827 -20.477 1.00 60.66 179 ILE A CA 1
ATOM 1367 C C . ILE A 1 179 ? 2.623 19.788 -21.214 1.00 60.66 179 ILE A C 1
ATOM 1369 O O . ILE A 1 179 ? 3.090 20.741 -21.842 1.00 60.66 179 ILE A O 1
ATOM 1373 N N . LEU A 1 180 ? 1.305 19.589 -21.105 1.00 51.00 180 LEU A N 1
ATOM 1374 C CA . LEU A 1 180 ? 0.307 20.494 -21.683 1.00 51.00 180 LEU A CA 1
ATOM 1375 C C . LEU A 1 180 ? 0.373 21.896 -21.055 1.00 51.00 180 LEU A C 1
ATOM 1377 O O . LEU A 1 180 ? 0.307 22.890 -21.775 1.00 51.00 180 LEU A O 1
ATOM 1381 N N . ILE A 1 181 ? 0.572 21.997 -19.739 1.00 52.78 181 ILE A N 1
ATOM 1382 C CA . ILE A 1 181 ? 0.733 23.284 -19.042 1.00 52.78 181 ILE A CA 1
ATOM 1383 C C . ILE A 1 181 ? 2.009 23.998 -19.498 1.00 52.78 181 ILE A C 1
ATOM 1385 O O . ILE A 1 181 ? 1.979 25.201 -19.757 1.00 52.78 181 ILE A O 1
ATOM 1389 N N . SER A 1 182 ? 3.117 23.270 -19.661 1.00 40.09 182 SER A N 1
ATOM 1390 C CA . SER A 1 182 ? 4.373 23.844 -20.166 1.00 40.09 182 SER A CA 1
ATOM 1391 C C . SER A 1 182 ? 4.193 24.458 -21.559 1.00 40.09 182 SER A C 1
ATOM 1393 O O . SER A 1 182 ? 4.726 25.532 -21.832 1.00 40.09 182 SER A O 1
ATOM 1395 N N . LEU A 1 183 ? 3.376 23.834 -22.417 1.00 37.44 183 LEU A N 1
ATOM 1396 C CA . LEU A 1 183 ? 3.015 24.375 -23.730 1.00 37.44 183 LEU A CA 1
ATOM 1397 C C . LEU A 1 183 ? 2.195 25.675 -23.613 1.00 37.44 183 LEU A C 1
ATOM 1399 O O . LEU A 1 183 ? 2.444 26.619 -24.361 1.00 37.44 183 LEU A O 1
ATOM 1403 N N . VAL A 1 184 ? 1.265 25.757 -22.654 1.00 49.25 184 VAL A N 1
ATOM 1404 C CA . VAL A 1 184 ? 0.464 26.969 -22.390 1.00 49.25 184 VAL A CA 1
ATOM 1405 C C . VAL A 1 184 ? 1.328 28.114 -21.853 1.00 49.25 184 VAL A C 1
ATOM 1407 O O . VAL A 1 184 ? 1.184 29.249 -22.303 1.00 49.25 184 VAL A O 1
ATOM 1410 N N . ILE A 1 185 ? 2.259 27.839 -20.934 1.00 52.25 185 ILE A N 1
ATOM 1411 C CA . ILE A 1 185 ? 3.190 28.851 -20.407 1.00 52.25 185 ILE A CA 1
ATOM 1412 C C . ILE A 1 185 ? 4.106 29.366 -21.525 1.00 52.25 185 ILE A C 1
ATOM 1414 O O . ILE A 1 185 ? 4.301 30.575 -21.646 1.00 52.25 185 ILE A O 1
ATOM 1418 N N . PHE A 1 186 ? 4.615 28.478 -22.382 1.00 46.75 186 PHE A N 1
ATOM 1419 C CA . PHE A 1 186 ? 5.459 28.866 -23.514 1.00 46.75 186 PHE A CA 1
ATOM 1420 C C . PHE A 1 186 ? 4.683 29.682 -24.564 1.00 46.75 186 PHE A C 1
ATOM 1422 O O . PHE A 1 186 ? 5.208 30.658 -25.097 1.00 46.75 186 PHE A O 1
ATOM 1429 N N . ALA A 1 187 ? 3.411 29.348 -24.814 1.00 49.41 187 ALA A N 1
ATOM 1430 C CA . ALA A 1 187 ? 2.534 30.115 -25.701 1.00 49.41 187 ALA A CA 1
ATOM 1431 C C . ALA A 1 187 ? 2.193 31.510 -25.136 1.00 49.41 187 ALA A C 1
ATOM 1433 O O . ALA A 1 187 ? 2.228 32.499 -25.868 1.00 49.41 187 ALA A O 1
ATOM 1434 N N . ASN A 1 188 ? 1.936 31.617 -23.828 1.00 43.44 188 ASN A N 1
ATOM 1435 C CA . ASN A 1 188 ? 1.635 32.892 -23.168 1.00 43.44 188 ASN A CA 1
ATOM 1436 C C . ASN A 1 188 ? 2.874 33.787 -22.997 1.00 43.44 188 ASN A C 1
ATOM 1438 O O . ASN A 1 188 ? 2.762 35.006 -23.117 1.00 43.44 188 ASN A O 1
ATOM 1442 N N . GLY A 1 189 ? 4.062 33.206 -22.792 1.00 44.72 189 GLY A N 1
ATOM 1443 C CA . GLY A 1 189 ? 5.334 33.939 -22.800 1.00 44.72 189 GLY A CA 1
ATOM 1444 C C . GLY A 1 189 ? 5.701 34.509 -24.176 1.00 44.72 189 GLY A C 1
ATOM 1445 O O . GLY A 1 189 ? 6.411 35.507 -24.264 1.00 44.72 189 GLY A O 1
ATOM 1446 N N . PHE A 1 190 ? 5.175 33.927 -25.258 1.00 41.69 190 PHE A N 1
ATOM 1447 C CA . PHE A 1 190 ? 5.315 34.473 -26.610 1.00 41.69 190 PHE A CA 1
ATOM 1448 C C . PHE A 1 190 ? 4.367 35.662 -26.855 1.00 41.69 190 PHE A C 1
ATOM 1450 O O . PHE A 1 190 ? 4.723 36.596 -27.569 1.00 41.69 190 PHE A O 1
ATOM 1457 N N . SER A 1 191 ? 3.187 35.676 -26.220 1.00 46.59 191 SER A N 1
ATOM 1458 C CA . SER A 1 191 ? 2.211 36.771 -26.336 1.00 46.59 191 SER A CA 1
ATOM 1459 C C . SER A 1 191 ? 2.676 38.081 -25.688 1.00 46.59 191 SER A C 1
ATOM 1461 O O . SER A 1 191 ? 2.258 39.146 -26.134 1.00 46.59 191 SER A O 1
ATOM 1463 N N . THR A 1 192 ? 3.520 38.040 -24.653 1.00 46.25 192 THR A N 1
ATOM 1464 C CA . THR A 1 192 ? 4.018 39.247 -23.961 1.00 46.25 192 THR A CA 1
ATOM 1465 C C . THR A 1 192 ? 5.221 39.904 -24.646 1.00 46.25 192 THR A C 1
ATOM 1467 O O . THR A 1 192 ? 5.541 41.047 -24.332 1.00 46.25 192 THR A O 1
ATOM 1470 N N . LEU A 1 193 ? 5.852 39.234 -25.619 1.00 43.72 193 LEU A N 1
ATOM 1471 C CA . LEU A 1 193 ? 6.921 39.797 -26.462 1.00 43.72 193 LEU A CA 1
ATOM 1472 C C . LEU A 1 193 ? 6.399 40.462 -27.752 1.00 43.72 193 LEU A C 1
ATOM 1474 O O . LEU A 1 193 ? 7.161 41.117 -28.463 1.00 43.72 193 LEU A O 1
ATOM 1478 N N . LEU A 1 194 ? 5.097 40.361 -28.036 1.00 43.59 194 LEU A N 1
ATOM 1479 C CA . LEU A 1 194 ? 4.421 41.029 -29.153 1.00 43.59 194 LEU A CA 1
ATOM 1480 C C . LEU A 1 194 ? 4.021 42.468 -28.783 1.00 43.59 194 LEU A C 1
ATOM 1482 O O . LEU A 1 194 ? 2.850 42.812 -28.648 1.00 43.59 194 LEU A O 1
ATOM 1486 N N . SER A 1 195 ? 5.024 43.335 -28.647 1.00 41.38 195 SER A N 1
ATOM 1487 C CA . SER A 1 195 ? 4.826 44.777 -28.843 1.00 41.38 195 SER A CA 1
ATOM 1488 C C . SER A 1 195 ? 4.730 45.081 -30.355 1.00 41.38 195 SER A C 1
ATOM 1490 O O . SER A 1 195 ? 5.356 44.387 -31.160 1.00 41.38 195 SER A O 1
ATOM 1492 N N . PRO A 1 196 ? 3.948 46.088 -30.791 1.00 44.97 196 PRO A N 1
ATOM 1493 C CA . PRO A 1 196 ? 3.487 46.214 -32.182 1.00 44.97 196 PRO A CA 1
ATOM 1494 C C . PRO A 1 196 ? 4.538 46.683 -33.212 1.00 44.97 196 PRO A C 1
ATOM 1496 O O . PRO A 1 196 ? 4.175 47.007 -34.338 1.00 44.97 196 PRO A O 1
ATOM 1499 N N . LEU A 1 197 ? 5.834 46.715 -32.879 1.00 42.41 197 LEU A N 1
ATOM 1500 C CA . LEU A 1 197 ? 6.892 47.249 -33.756 1.00 42.41 197 LEU A CA 1
ATOM 1501 C C . LEU A 1 197 ? 7.703 46.193 -34.533 1.00 42.41 197 LEU A C 1
ATOM 1503 O O . LEU A 1 197 ? 8.627 46.555 -35.254 1.00 42.41 197 LEU A O 1
ATOM 1507 N N . ALA A 1 198 ? 7.358 44.905 -34.448 1.00 39.28 198 ALA A N 1
ATOM 1508 C CA . ALA A 1 198 ? 8.092 43.833 -35.130 1.00 39.28 198 ALA A CA 1
ATOM 1509 C C . ALA A 1 198 ? 7.172 42.878 -35.916 1.00 39.28 198 ALA A C 1
ATOM 1511 O O . ALA A 1 198 ? 7.167 41.670 -35.699 1.00 39.28 198 ALA A O 1
ATOM 1512 N N . PHE A 1 199 ? 6.386 43.413 -36.850 1.00 42.28 199 PHE A N 1
ATOM 1513 C CA . PHE A 1 199 ? 5.683 42.626 -37.874 1.00 42.28 199 PHE A CA 1
ATOM 1514 C C . PHE A 1 199 ? 6.325 42.927 -39.232 1.00 42.28 199 PHE A C 1
ATOM 1516 O O . PHE A 1 199 ? 5.995 43.953 -39.827 1.00 42.28 199 PHE A O 1
ATOM 1523 N N . PRO A 1 200 ? 7.320 42.129 -39.687 1.00 41.00 200 PRO A N 1
ATOM 1524 C CA . PRO A 1 200 ? 7.054 41.349 -40.908 1.00 41.00 200 PRO A CA 1
ATOM 1525 C C . PRO A 1 200 ? 7.871 40.034 -41.089 1.00 41.00 200 PRO A C 1
ATOM 1527 O O . PRO A 1 200 ? 8.342 39.795 -42.197 1.00 41.00 200 PRO A O 1
ATOM 1530 N N . ILE A 1 201 ? 8.102 39.173 -40.074 1.00 40.19 201 ILE A N 1
ATOM 1531 C CA . ILE A 1 201 ? 8.996 37.987 -40.276 1.00 40.19 201 ILE A CA 1
ATOM 1532 C C . ILE A 1 201 ? 8.420 36.601 -39.904 1.00 40.19 201 ILE A C 1
ATOM 1534 O O . ILE A 1 201 ? 8.943 35.599 -40.379 1.00 40.19 201 ILE A O 1
ATOM 1538 N N . PHE A 1 202 ? 7.318 36.457 -39.158 1.00 37.94 202 PHE A N 1
ATOM 1539 C CA . PHE A 1 202 ? 6.918 35.118 -38.671 1.00 37.94 202 PHE A CA 1
ATOM 1540 C C . PHE A 1 202 ? 5.490 34.670 -39.034 1.00 37.94 202 PHE A C 1
ATOM 1542 O O . PHE A 1 202 ? 4.617 34.661 -38.171 1.00 37.94 202 PHE A O 1
ATOM 1549 N N . PRO A 1 203 ? 5.243 34.179 -40.268 1.00 40.69 203 PRO A N 1
ATOM 1550 C CA . PRO A 1 203 ? 4.052 33.387 -40.590 1.00 40.69 203 PRO A CA 1
ATOM 1551 C C . PRO A 1 203 ? 4.212 31.880 -40.263 1.00 40.69 203 PRO A C 1
ATOM 1553 O O . PRO A 1 203 ? 3.331 31.086 -40.578 1.00 40.69 203 PRO A O 1
ATOM 1556 N N . VAL A 1 204 ? 5.322 31.452 -39.639 1.00 44.75 204 VAL A N 1
ATOM 1557 C CA . VAL A 1 204 ? 5.706 30.022 -39.507 1.00 44.75 204 VAL A CA 1
ATOM 1558 C C . VAL A 1 204 ? 5.348 29.398 -38.140 1.00 44.75 204 VAL A C 1
ATOM 1560 O O . VAL A 1 204 ? 5.453 28.188 -37.960 1.00 44.75 204 VAL A O 1
ATOM 1563 N N . SER A 1 205 ? 4.898 30.175 -37.150 1.00 48.34 205 SER A N 1
ATOM 1564 C CA . SER A 1 205 ? 4.775 29.708 -35.753 1.00 48.34 205 SER A CA 1
ATOM 1565 C C . SER A 1 205 ? 3.473 28.965 -35.414 1.00 48.34 205 SER A C 1
ATOM 1567 O O . SER A 1 20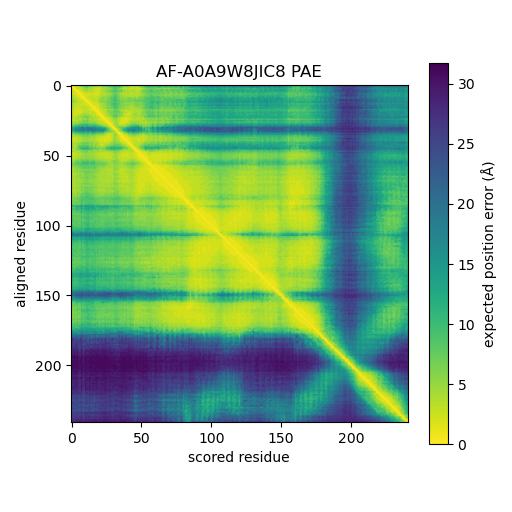5 ? 3.485 28.079 -34.560 1.00 48.34 205 SER A O 1
ATOM 1569 N N . LEU A 1 206 ? 2.360 29.251 -36.095 1.00 45.66 206 LEU A N 1
ATOM 1570 C CA . LEU A 1 206 ? 1.076 28.572 -35.865 1.00 45.66 206 LEU A CA 1
ATOM 1571 C C . LEU A 1 206 ? 1.073 27.075 -36.263 1.00 45.66 206 LEU A C 1
ATOM 1573 O O . LEU A 1 206 ? 0.594 26.258 -35.471 1.00 45.66 206 LEU A O 1
ATOM 1577 N N . PRO A 1 207 ? 1.646 26.660 -37.416 1.00 46.84 207 PRO A N 1
ATOM 1578 C CA . PRO A 1 207 ? 1.770 25.238 -37.740 1.00 46.84 207 PRO A CA 1
ATOM 1579 C C . PRO A 1 207 ? 2.759 24.505 -36.822 1.00 46.84 207 PRO A C 1
ATOM 1581 O O . PRO A 1 207 ? 2.568 23.322 -36.565 1.00 46.84 207 PRO A O 1
ATOM 1584 N N . LEU A 1 208 ? 3.765 25.190 -36.263 1.00 48.06 208 LEU A N 1
ATOM 1585 C CA . LEU A 1 208 ? 4.676 24.634 -35.252 1.00 48.06 208 LEU A CA 1
ATOM 1586 C C . LEU A 1 208 ? 3.972 24.381 -33.914 1.00 48.06 208 LEU A C 1
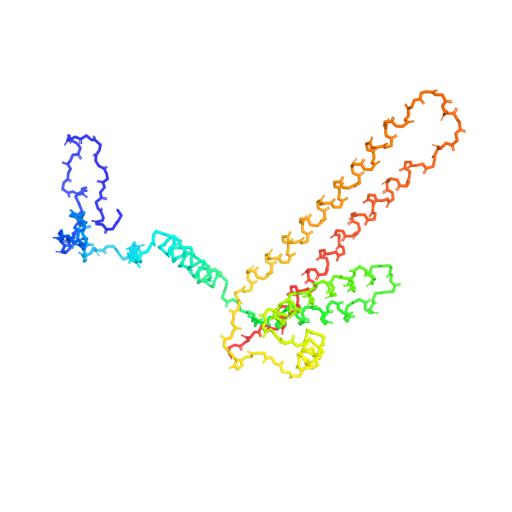ATOM 1588 O O . LEU A 1 208 ? 4.195 23.335 -33.308 1.00 48.06 208 LEU A O 1
ATOM 1592 N N . LEU A 1 209 ? 3.084 25.284 -33.486 1.00 45.75 209 LEU A N 1
ATOM 1593 C CA . LEU A 1 209 ? 2.268 25.102 -32.283 1.00 45.75 209 LEU A CA 1
ATOM 1594 C C . LEU A 1 209 ? 1.244 23.965 -32.466 1.00 45.75 209 LEU A C 1
ATOM 1596 O O . LEU A 1 209 ? 1.097 23.124 -31.583 1.00 45.75 209 LEU A O 1
ATOM 1600 N N . CYS A 1 210 ? 0.603 23.876 -33.640 1.00 39.34 210 CYS A N 1
ATOM 1601 C CA . CYS A 1 210 ? -0.278 22.754 -33.989 1.00 39.34 210 CYS A CA 1
ATOM 1602 C C . CYS A 1 210 ? 0.487 21.427 -34.122 1.00 39.34 210 CYS A C 1
ATOM 1604 O O . CYS A 1 210 ? -0.009 20.395 -33.679 1.00 39.34 210 CYS A O 1
ATOM 1606 N N . ALA A 1 211 ? 1.706 21.430 -34.671 1.00 47.06 211 ALA A N 1
ATOM 1607 C CA . ALA A 1 211 ? 2.561 20.245 -34.746 1.00 47.06 211 ALA A CA 1
ATOM 1608 C C . ALA A 1 211 ? 3.098 19.827 -33.369 1.00 47.06 211 ALA A C 1
ATOM 1610 O O . ALA A 1 211 ? 3.264 18.634 -33.124 1.00 47.06 211 ALA A O 1
ATOM 1611 N N . ALA A 1 212 ? 3.351 20.777 -32.464 1.00 46.47 212 ALA A N 1
ATOM 1612 C CA . ALA A 1 212 ? 3.685 20.499 -31.072 1.00 46.47 212 ALA A CA 1
ATOM 1613 C C . ALA A 1 212 ? 2.485 19.877 -30.347 1.00 46.47 212 ALA A C 1
ATOM 1615 O O . ALA A 1 212 ? 2.642 18.813 -29.764 1.00 46.47 212 ALA A O 1
ATOM 1616 N N . TYR A 1 213 ? 1.284 20.450 -30.488 1.00 42.84 213 TYR A N 1
ATOM 1617 C CA . TYR A 1 213 ? 0.044 19.897 -29.934 1.00 42.84 213 TYR A CA 1
ATOM 1618 C C . TYR A 1 213 ? -0.271 18.497 -30.492 1.00 42.84 213 TYR A C 1
ATOM 1620 O O . TYR A 1 213 ? -0.590 17.588 -29.731 1.00 42.84 213 TYR A O 1
ATOM 1628 N N . ALA A 1 214 ? -0.083 18.275 -31.799 1.00 42.94 214 ALA A N 1
ATOM 1629 C CA . ALA A 1 214 ? -0.211 16.961 -32.431 1.00 42.94 214 ALA A CA 1
ATOM 1630 C C . ALA A 1 214 ? 0.853 15.962 -31.937 1.00 42.94 214 ALA A C 1
ATOM 1632 O O . ALA A 1 214 ? 0.534 14.794 -31.726 1.00 42.94 214 ALA A O 1
ATOM 1633 N N . ARG A 1 215 ? 2.095 16.402 -31.675 1.00 48.94 215 ARG A N 1
ATOM 1634 C CA . ARG A 1 215 ? 3.131 15.572 -31.032 1.00 48.94 215 ARG A CA 1
ATOM 1635 C C . ARG A 1 215 ? 2.776 15.242 -29.585 1.00 48.94 215 ARG A C 1
ATOM 1637 O O . ARG A 1 215 ? 2.994 14.107 -29.179 1.00 48.94 215 ARG A O 1
ATOM 1644 N N . THR A 1 216 ? 2.192 16.166 -28.821 1.00 47.81 216 THR A N 1
ATOM 1645 C CA . THR A 1 216 ? 1.730 15.908 -27.446 1.00 47.81 216 THR A CA 1
ATOM 1646 C C . THR A 1 216 ? 0.536 14.948 -27.425 1.00 47.81 216 THR A C 1
ATOM 1648 O O . THR A 1 216 ? 0.517 14.029 -26.612 1.00 47.81 216 THR A O 1
ATOM 1651 N N . LEU A 1 217 ? -0.409 15.076 -28.367 1.00 43.62 217 LEU A N 1
ATOM 1652 C CA . LEU A 1 217 ? -1.520 14.129 -28.547 1.00 43.62 217 LEU A CA 1
ATOM 1653 C C . LEU A 1 217 ? -1.023 12.734 -28.974 1.00 43.62 217 LEU A C 1
ATOM 1655 O O . LEU A 1 217 ? -1.493 11.723 -28.455 1.00 43.62 217 LEU A O 1
ATOM 1659 N N . SER A 1 218 ? -0.028 12.677 -29.868 1.00 45.41 218 SER A N 1
ATOM 1660 C CA . SER A 1 218 ? 0.650 11.437 -30.277 1.00 45.41 218 SER A CA 1
ATOM 1661 C C . SER A 1 218 ? 1.372 10.789 -29.093 1.00 45.41 218 SER A C 1
ATOM 1663 O O . SER A 1 218 ? 1.238 9.590 -28.874 1.00 45.41 218 SER A O 1
ATOM 1665 N N . SER A 1 219 ? 2.045 11.590 -28.260 1.00 48.72 219 SER A N 1
ATOM 1666 C CA . SER A 1 219 ? 2.685 11.139 -27.013 1.00 48.72 219 SER A CA 1
ATOM 1667 C C . SER A 1 219 ? 1.665 10.542 -26.034 1.00 48.72 219 SER A C 1
ATOM 1669 O O . SER A 1 219 ? 1.951 9.553 -25.366 1.00 48.72 219 SER A O 1
ATOM 1671 N N . HIS A 1 220 ? 0.453 11.106 -25.982 1.00 47.41 220 HIS A N 1
ATOM 1672 C CA . HIS A 1 220 ? -0.657 10.621 -25.160 1.00 47.41 220 HIS A CA 1
ATOM 1673 C C . HIS A 1 220 ? -1.176 9.258 -25.641 1.00 47.41 220 HIS A C 1
ATOM 1675 O O . HIS A 1 220 ? -1.361 8.353 -24.832 1.00 47.41 220 HIS A O 1
ATOM 1681 N N . ILE A 1 221 ? -1.362 9.080 -26.955 1.00 50.53 221 ILE A N 1
ATOM 1682 C CA . ILE A 1 221 ? -1.749 7.793 -27.561 1.00 50.53 221 ILE A CA 1
ATOM 1683 C C . ILE A 1 221 ? -0.652 6.739 -27.351 1.00 50.53 221 ILE A C 1
ATOM 1685 O O . ILE A 1 221 ? -0.956 5.575 -27.105 1.00 50.53 221 ILE A O 1
ATOM 1689 N N . GLN A 1 222 ? 0.619 7.139 -27.408 1.00 53.31 222 GLN A N 1
ATOM 1690 C CA . GLN A 1 222 ? 1.775 6.252 -27.251 1.00 53.31 222 GLN A CA 1
ATOM 1691 C C . GLN A 1 222 ? 1.986 5.792 -25.809 1.00 53.31 222 GLN A C 1
ATOM 1693 O O . GLN A 1 222 ? 2.212 4.609 -25.580 1.00 53.31 222 GLN A O 1
ATOM 1698 N N . LEU A 1 223 ? 1.846 6.691 -24.832 1.00 53.62 223 LEU A N 1
ATOM 1699 C CA . LEU A 1 223 ? 1.868 6.337 -23.413 1.00 53.62 223 LEU A CA 1
ATOM 1700 C C . LEU A 1 223 ? 0.666 5.466 -23.040 1.00 53.62 223 LEU A C 1
ATOM 1702 O O . LEU A 1 223 ? 0.825 4.492 -22.315 1.00 53.62 223 LEU A O 1
ATOM 1706 N N . VAL A 1 224 ? -0.517 5.741 -23.597 1.00 49.84 224 VAL A N 1
ATOM 1707 C CA . VAL A 1 224 ? -1.693 4.874 -23.426 1.00 49.84 224 VAL A CA 1
ATOM 1708 C C . VAL A 1 224 ? -1.466 3.504 -24.072 1.00 49.84 224 VAL A C 1
ATOM 1710 O O . VAL A 1 224 ? -1.801 2.502 -23.457 1.00 49.84 224 VAL A O 1
ATOM 1713 N N . ARG A 1 225 ? -0.833 3.410 -25.251 1.00 52.88 225 ARG A N 1
ATOM 1714 C CA . ARG A 1 225 ? -0.430 2.121 -25.850 1.00 52.88 225 ARG A CA 1
ATOM 1715 C C . ARG A 1 225 ? 0.615 1.384 -25.016 1.00 52.88 225 ARG A C 1
ATOM 1717 O O . ARG A 1 225 ? 0.517 0.169 -24.901 1.00 52.88 225 ARG A O 1
ATOM 1724 N N . ALA A 1 226 ? 1.578 2.089 -24.425 1.00 52.81 226 ALA A N 1
ATOM 1725 C CA . ALA A 1 226 ? 2.551 1.499 -23.510 1.00 52.81 226 ALA A CA 1
ATOM 1726 C C . ALA A 1 226 ? 1.865 0.967 -22.242 1.00 52.81 226 ALA A C 1
ATOM 1728 O O . ALA A 1 226 ? 2.134 -0.159 -21.846 1.00 52.81 226 ALA A O 1
ATOM 1729 N N . VAL A 1 227 ? 0.917 1.715 -21.667 1.00 54.12 227 VAL A N 1
ATOM 1730 C CA . VAL A 1 227 ? 0.096 1.279 -20.523 1.00 54.12 227 VAL A CA 1
ATOM 1731 C C . VAL A 1 227 ? -0.826 0.108 -20.891 1.00 54.12 227 VAL A C 1
ATOM 1733 O O . VAL A 1 227 ? -0.968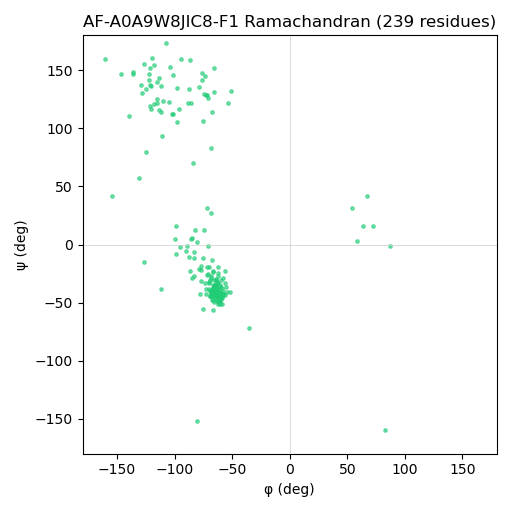 -0.816 -20.101 1.00 54.12 227 VAL A O 1
ATOM 1736 N N . LEU A 1 228 ? -1.393 0.078 -22.101 1.00 51.66 228 LEU A N 1
ATOM 1737 C CA . LEU A 1 228 ? -2.179 -1.061 -22.596 1.00 51.66 228 LEU A CA 1
ATOM 1738 C C . LEU A 1 228 ? -1.310 -2.313 -22.805 1.00 51.66 228 LEU A C 1
ATOM 1740 O O . LEU A 1 228 ? -1.738 -3.412 -22.474 1.00 51.66 228 LEU A O 1
ATOM 1744 N N . LYS A 1 229 ? -0.069 -2.160 -23.289 1.00 55.75 229 LYS A N 1
ATOM 1745 C CA . LYS A 1 229 ? 0.895 -3.271 -23.390 1.00 55.75 229 LYS A CA 1
ATOM 1746 C C . LYS A 1 229 ? 1.383 -3.728 -22.011 1.00 55.75 229 LYS A C 1
ATOM 1748 O O . LYS A 1 229 ? 1.620 -4.914 -21.825 1.00 55.75 229 LYS A O 1
ATOM 1753 N N . ILE A 1 230 ? 1.484 -2.820 -21.038 1.00 54.75 230 ILE A N 1
ATOM 1754 C CA . ILE A 1 230 ? 1.699 -3.164 -19.624 1.00 54.75 230 ILE A CA 1
ATOM 1755 C C . ILE A 1 230 ? 0.516 -3.974 -19.090 1.00 54.75 230 ILE A C 1
ATOM 1757 O O . ILE A 1 230 ? 0.752 -4.990 -18.453 1.00 54.75 230 ILE A O 1
ATOM 1761 N N . ASP A 1 231 ? -0.730 -3.597 -19.400 1.00 52.72 231 ASP A N 1
ATOM 1762 C CA . ASP A 1 231 ? -1.921 -4.383 -19.045 1.00 52.72 231 ASP A CA 1
ATOM 1763 C C . ASP A 1 231 ? -1.898 -5.793 -19.675 1.00 52.72 231 ASP A C 1
ATOM 1765 O O . ASP A 1 231 ? -2.334 -6.748 -19.033 1.00 52.72 231 ASP A O 1
ATOM 1769 N N . ASP A 1 232 ? -1.366 -5.959 -20.891 1.00 52.62 232 ASP A N 1
ATOM 1770 C CA . ASP A 1 232 ? -1.203 -7.276 -21.530 1.00 52.62 232 ASP A CA 1
ATOM 1771 C C . ASP A 1 232 ? -0.074 -8.109 -20.895 1.00 52.62 232 ASP A C 1
ATOM 1773 O O . ASP A 1 232 ? -0.235 -9.311 -20.682 1.00 52.62 232 ASP A O 1
ATOM 1777 N N . VAL A 1 233 ? 1.040 -7.477 -20.515 1.00 53.56 233 VAL A N 1
ATOM 1778 C CA . VAL A 1 233 ? 2.150 -8.127 -19.789 1.00 53.56 233 VAL A CA 1
ATOM 1779 C C . VAL A 1 233 ? 1.706 -8.553 -18.394 1.00 53.56 233 VAL A C 1
ATOM 1781 O O . VAL A 1 233 ? 1.992 -9.665 -17.960 1.00 53.56 233 VAL A O 1
ATOM 1784 N N . ILE A 1 234 ? 0.943 -7.697 -17.723 1.00 52.75 234 ILE A N 1
ATOM 1785 C CA . ILE A 1 234 ? 0.311 -7.960 -16.435 1.00 52.75 234 ILE A CA 1
ATOM 1786 C C . ILE A 1 234 ? -0.634 -9.162 -16.512 1.00 52.75 234 ILE A C 1
ATOM 1788 O O . ILE A 1 234 ? -0.601 -9.996 -15.615 1.00 52.75 234 ILE A O 1
ATOM 1792 N N . LYS A 1 235 ? -1.445 -9.277 -17.573 1.00 49.38 235 LYS A N 1
ATOM 1793 C CA . LYS A 1 235 ? -2.311 -10.449 -17.792 1.00 49.38 235 LYS A CA 1
ATOM 1794 C C . LYS A 1 235 ? -1.503 -11.718 -18.067 1.00 49.38 235 LYS A C 1
ATOM 1796 O O . LYS A 1 235 ? -1.913 -12.791 -17.659 1.00 49.38 235 LYS A O 1
ATOM 1801 N N . SER A 1 236 ? -0.363 -11.611 -18.754 1.00 45.19 236 SER A N 1
ATOM 1802 C CA . SER A 1 236 ? 0.508 -12.764 -19.049 1.00 45.19 236 SER A CA 1
ATOM 1803 C C . SER A 1 236 ? 1.390 -13.209 -17.875 1.00 45.19 236 SER A C 1
ATOM 1805 O O . SER A 1 236 ? 1.879 -14.333 -17.869 1.00 45.19 236 SER A O 1
ATOM 1807 N N . GLY A 1 237 ? 1.616 -12.320 -16.905 1.00 44.22 237 GLY A N 1
ATOM 1808 C CA . GLY A 1 237 ? 2.349 -12.580 -15.667 1.00 4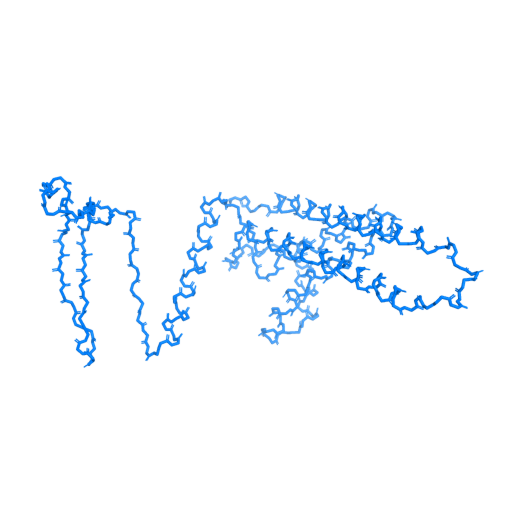4.22 237 GLY A CA 1
ATOM 1809 C C . GLY A 1 237 ? 1.431 -12.850 -14.478 1.00 44.22 237 GLY A C 1
ATOM 1810 O O . GLY A 1 237 ? 1.896 -12.740 -13.341 1.00 44.22 237 GLY A O 1
ATOM 1811 N N . GLU A 1 238 ? 0.147 -13.145 -14.72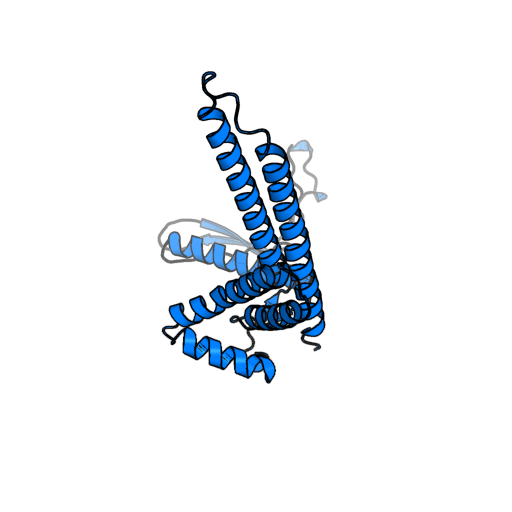7 1.00 44.72 238 GLU A N 1
ATOM 1812 C CA . GLU A 1 238 ? -0.771 -13.600 -13.688 1.00 44.72 238 GLU A CA 1
ATOM 1813 C C . GLU A 1 238 ? -0.131 -14.800 -12.986 1.00 44.72 238 GLU A C 1
ATOM 1815 O O . GLU A 1 238 ? 0.272 -15.789 -13.600 1.00 44.72 238 GLU A O 1
ATOM 1820 N N . ALA A 1 239 ? 0.042 -14.662 -11.673 1.00 44.00 239 ALA A N 1
ATOM 1821 C CA . ALA A 1 239 ? 0.348 -15.786 -10.818 1.00 44.00 239 ALA A CA 1
ATOM 1822 C C . ALA A 1 239 ? -0.910 -16.661 -10.787 1.00 44.00 239 ALA A C 1
ATOM 1824 O O . ALA A 1 239 ? -1.739 -16.507 -9.893 1.00 44.00 239 ALA A O 1
ATOM 1825 N N . ASP A 1 240 ? -1.065 -17.519 -11.796 1.00 34.78 240 ASP A N 1
ATOM 1826 C CA . ASP A 1 240 ? -1.965 -18.663 -11.718 1.00 34.78 240 ASP A CA 1
ATOM 1827 C C . ASP A 1 240 ? -1.620 -19.421 -10.422 1.00 34.78 240 ASP A C 1
ATOM 1829 O O . ASP A 1 240 ? -0.430 -19.598 -10.107 1.00 34.78 240 ASP A O 1
ATOM 1833 N N . GLU A 1 241 ? -2.665 -19.747 -9.649 1.00 31.52 241 GLU A N 1
ATOM 1834 C CA . GLU A 1 241 ? -2.631 -20.406 -8.326 1.00 31.52 241 GLU A CA 1
ATOM 1835 C C . GLU A 1 241 ? -1.408 -21.330 -8.125 1.00 31.52 241 GLU A C 1
ATOM 1837 O O . GLU A 1 241 ? -1.271 -22.338 -8.853 1.00 31.52 241 GLU A O 1
#

Radius of gyration: 28.16 Å; Cα contacts (8 Å, |Δi|>4): 199; chains: 1; bounding box: 68×68×76 Å

Solvent-accessible surface area (backbone atoms only — not comparable to full-atom values): 14023 Å² total; per-residue (Å²): 96,42,38,61,30,53,92,68,95,47,80,90,67,69,47,81,84,37,54,54,50,65,66,43,81,45,79,44,73,58,84,89,55,92,49,71,43,81,46,79,39,67,44,84,36,82,91,58,82,85,85,87,82,80,60,99,43,70,70,54,36,55,49,52,53,49,55,51,51,52,53,52,50,52,54,50,46,32,75,76,43,82,51,52,36,45,35,95,38,50,49,38,46,53,44,19,54,52,39,40,57,58,22,73,75,41,96,51,81,62,25,58,57,36,43,51,50,19,56,56,39,45,48,56,41,32,51,52,27,48,79,67,74,44,58,33,70,60,51,50,54,52,51,57,58,42,58,77,80,53,73,66,74,88,72,76,46,72,35,46,37,70,58,57,53,49,50,55,50,50,55,51,52,52,52,54,50,53,54,53,48,52,52,50,52,55,54,54,62,53,60,75,71,66,60,96,85,75,84,89,81,78,89,66,58,64,66,50,53,51,50,48,51,50,49,51,52,48,50,50,54,48,52,50,48,50,50,52,50,41,54,51,50,52,62,73,58,51,72,74,130

Foldseek 3Di:
DQQQAADDPDPVPDDPNNDGDFDDWDWDQDDPPRDIDIDTHRGPDPPDDDDDDDDPDPVVRVVVVVVVVVVVVQVVLCVVPVFKDADLLLLLLLLLVLLVVVLVVDPDPLSVVSNVVSVVSLVVNLVVCVVVVHDSVVVSVVSSVCSVPDDPPPVPGIGRPVVVLVVLVVVLVVVLVVLVVVLVVVVVVVVVPPDPPDPDDDPPVPVVSVVSVVVSVVSSVSSVVSSVSSVVSSVVNTPDD

Organism: NCBI:txid2828524

pLDDT: mean 76.02, std 18.85, range [31.52, 97.0]

Mean predicted aligned error: 12.79 Å

Sequence (241 aa):
MATQGRIVPRFEDLTKEKLGSAGIVREVSFGTTRDKMLVIEGCPNTRVVTIFVRGSNKMIVDEAKRALHDAICAVRNLVVDNRIVYGGGSSDISCAVAVSKAADEIPSIEQYAMRAFASALESIPLALAENSGLSPIGTLTEVRARQLEENMKQQFVYDPLISKRQQYLLATQVRTNDILISLVIFANGFSTLLSPLAFPIFPVSLPLLCAAYARTLSSHIQLVRAVLKIDDVIKSGEADE

InterPro domains:
  IPR002423 Chaperonin Cpn60/GroEL/TCP-1 family [PF00118] (2-177)
  IPR017998 T-complex protein 1 [PR00304] (50-72)
  IPR017998 T-complex protein 1 [PR00304] (84-96)
  IPR017998 T-complex protein 1 [PTHR11353] (2-234)
  IPR027409 GroEL-like apical domain superfamily [G3DSA:3.50.7.10] (2-46)
  IPR027409 GroEL-like apical domain superfamily [SSF52029] (2-55)
  IPR027410 TCP-1-like chaperonin intermediate domain superfamily [G3DSA:3.30.260.10] (47-82)
  IPR027413 GroEL-like equatorial domain superfamily [G3DSA:1.10.560.10] (83-175)
  IPR027413 GroEL-like equatorial domain superfamily [SSF48592] (58-177)